Protein AF-A0ABD2Q1R7-F1 (afdb_monomer)

Organism: NCBI:txid1844966

Secondary structure (DSSP, 8-state):
-EESSSEEEEEETTEEEEEEEPP-SS-TT--S---PPPTT-S--HHHHHHH----TT-EEE--TT--TTSSEEE--TT-EEE--EEEEEEPTT-TT-EEEEEEE--TT--EE--SS---HHHHHHHHHH-GGGGGGGGGHHHHHHHHHHHHHHHHHTTSS-----------------------------S-----TTGGGSPPP--------

pLDDT: mean 70.78, std 27.01, range [22.95, 97.62]

Mean predicted aligned error: 15.77 Å

Structure (mmCIF, N/CA/C/O backbone):
data_AF-A0ABD2Q1R7-F1
#
_entry.id   AF-A0ABD2Q1R7-F1
#
loop_
_atom_site.group_PDB
_atom_site.id
_atom_site.type_symbol
_atom_site.label_atom_id
_atom_site.label_alt_id
_atom_site.label_comp_id
_atom_site.label_asym_id
_atom_site.label_entity_id
_atom_site.label_seq_id
_atom_site.pdbx_PDB_ins_code
_atom_site.Cartn_x
_atom_site.Cartn_y
_atom_site.Cartn_z
_atom_site.occupancy
_atom_site.B_iso_or_equiv
_atom_site.auth_seq_id
_atom_site.auth_comp_id
_atom_site.auth_asym_id
_atom_site.auth_atom_id
_atom_site.pdbx_PDB_model_num
ATOM 1 N N . MET A 1 1 ? -3.705 2.409 -6.672 1.00 90.81 1 MET A N 1
ATOM 2 C CA . MET A 1 1 ? -4.715 1.687 -5.857 1.00 90.81 1 MET A CA 1
ATOM 3 C C . MET A 1 1 ? -6.038 1.704 -6.608 1.00 90.81 1 MET A C 1
ATOM 5 O O . MET A 1 1 ? -6.295 2.694 -7.278 1.00 90.81 1 MET A O 1
ATOM 9 N N . VAL A 1 2 ? -6.848 0.645 -6.541 1.00 90.69 2 VAL A N 1
ATOM 10 C CA . VAL A 1 2 ? -8.154 0.572 -7.227 1.00 90.69 2 VAL A CA 1
ATOM 11 C C . VAL A 1 2 ? -9.270 0.607 -6.188 1.00 90.69 2 VAL A C 1
ATOM 13 O O . VAL A 1 2 ? -9.191 -0.129 -5.207 1.00 90.69 2 VAL A O 1
ATOM 16 N N . ILE A 1 3 ? -10.283 1.457 -6.371 1.00 90.69 3 ILE A N 1
ATOM 17 C CA . ILE A 1 3 ? -11.480 1.429 -5.521 1.00 90.69 3 ILE A CA 1
ATOM 18 C C . ILE A 1 3 ? -12.315 0.208 -5.888 1.00 90.69 3 ILE A C 1
ATOM 20 O O . ILE A 1 3 ? -12.601 -0.027 -7.057 1.00 90.69 3 ILE A O 1
ATOM 24 N N . MET A 1 4 ? -12.708 -0.559 -4.876 1.00 91.00 4 MET A N 1
ATOM 25 C CA . MET A 1 4 ? -13.483 -1.786 -5.061 1.00 91.00 4 MET A CA 1
ATOM 26 C C . MET A 1 4 ? -14.988 -1.532 -5.158 1.00 91.00 4 MET A C 1
ATOM 28 O O . MET A 1 4 ? -15.692 -2.318 -5.784 1.00 91.00 4 MET A O 1
ATOM 32 N N . ARG A 1 5 ? -15.497 -0.477 -4.506 1.00 89.19 5 ARG A N 1
ATOM 33 C CA . ARG A 1 5 ? -16.919 -0.098 -4.523 1.00 89.19 5 ARG A CA 1
ATOM 34 C C . ARG A 1 5 ? -17.084 1.422 -4.457 1.00 89.19 5 ARG A C 1
ATOM 36 O O . ARG A 1 5 ? -16.338 2.052 -3.706 1.00 89.19 5 ARG A O 1
ATOM 43 N N . PRO A 1 6 ? -18.072 2.007 -5.156 1.00 89.25 6 PRO A N 1
ATOM 44 C CA . PRO A 1 6 ? -18.316 3.450 -5.180 1.00 89.25 6 PRO A CA 1
ATOM 45 C C . PRO A 1 6 ? -19.071 3.922 -3.922 1.00 89.25 6 PRO A C 1
ATOM 47 O O . PRO A 1 6 ? -20.123 4.559 -3.996 1.00 89.25 6 PRO A O 1
ATOM 50 N N . HIS A 1 7 ? -18.561 3.577 -2.740 1.00 92.62 7 HIS A N 1
ATOM 51 C CA . HIS A 1 7 ? -19.190 3.889 -1.460 1.00 92.62 7 HIS A CA 1
ATOM 52 C C . HIS A 1 7 ? -18.217 4.577 -0.510 1.00 92.62 7 HIS A C 1
ATOM 54 O O . HIS A 1 7 ? -17.040 4.214 -0.425 1.00 92.62 7 HIS A O 1
ATOM 60 N N . LEU A 1 8 ? -18.761 5.517 0.257 1.00 93.44 8 LEU A N 1
ATOM 61 C CA . LEU A 1 8 ? -18.140 6.047 1.456 1.00 93.44 8 LEU A CA 1
ATOM 62 C C . LEU A 1 8 ? -18.476 5.119 2.622 1.00 93.44 8 LEU A C 1
ATOM 64 O O . LEU A 1 8 ? -19.631 4.728 2.799 1.00 93.44 8 LEU A O 1
ATOM 68 N N . TYR A 1 9 ? -17.482 4.786 3.436 1.00 95.44 9 TYR A N 1
ATOM 69 C CA . TYR A 1 9 ? -17.653 3.894 4.576 1.00 95.44 9 TYR A CA 1
ATOM 70 C C . TYR A 1 9 ? -17.511 4.632 5.905 1.00 95.44 9 TYR A C 1
ATOM 72 O O . TYR A 1 9 ? -16.838 5.652 6.008 1.00 95.44 9 TYR A O 1
ATOM 80 N N . LYS A 1 10 ? -18.103 4.078 6.959 1.00 95.56 10 LYS A N 1
ATOM 81 C CA . LYS A 1 10 ? -17.798 4.431 8.350 1.00 95.56 10 LYS A CA 1
ATOM 82 C C . LYS A 1 10 ? -17.662 3.164 9.179 1.00 95.56 10 LYS A C 1
ATOM 84 O O . LYS A 1 10 ? -18.272 2.146 8.850 1.00 95.56 10 LYS A O 1
ATOM 89 N N . ASN A 1 11 ? -16.862 3.218 10.239 1.00 94.81 11 ASN A N 1
ATOM 90 C CA . ASN A 1 11 ? -16.825 2.131 11.206 1.00 94.81 11 ASN A CA 1
ATOM 91 C C . ASN A 1 11 ? -17.848 2.405 12.312 1.00 94.81 11 ASN A C 1
ATOM 93 O O . ASN A 1 11 ? -17.898 3.506 12.854 1.00 94.81 11 ASN A O 1
ATOM 97 N N . HIS A 1 12 ? -18.668 1.413 12.627 1.00 92.56 12 HIS A N 1
ATOM 98 C CA . HIS A 1 12 ? -19.627 1.452 13.717 1.00 92.56 12 HIS A CA 1
ATOM 99 C C . HIS A 1 12 ? -19.497 0.158 14.519 1.00 92.56 12 HIS A C 1
ATOM 101 O O . HIS A 1 12 ? -19.812 -0.921 14.014 1.00 92.56 12 HIS A O 1
ATOM 107 N N . LEU A 1 13 ? -19.023 0.270 15.765 1.00 87.62 13 LEU A N 1
ATOM 108 C CA . LEU A 1 13 ? -18.832 -0.861 16.683 1.00 87.62 13 LEU A CA 1
ATOM 109 C C . LEU A 1 13 ? -18.032 -2.016 16.048 1.00 87.62 13 LEU A C 1
ATOM 111 O O . LEU A 1 13 ? -18.449 -3.169 16.071 1.00 87.62 13 LEU A O 1
ATOM 115 N N . GLY A 1 14 ? -16.906 -1.694 15.404 1.00 86.25 14 GLY A N 1
ATOM 116 C CA . GLY A 1 14 ? -16.028 -2.679 14.766 1.00 86.25 14 GLY A CA 1
ATOM 117 C C . GLY A 1 14 ? -16.431 -3.069 13.342 1.00 86.25 14 GLY A C 1
ATOM 118 O O . GLY A 1 14 ? -15.581 -3.557 12.597 1.00 86.25 14 GLY A O 1
ATOM 119 N N . ASN A 1 15 ? -17.656 -2.756 12.910 1.00 92.00 15 ASN A N 1
ATOM 120 C CA . ASN A 1 15 ? -18.171 -3.104 11.587 1.00 92.00 15 ASN A CA 1
ATOM 121 C C . ASN A 1 15 ? -18.051 -1.947 10.593 1.00 92.00 15 ASN A C 1
ATOM 123 O O . ASN A 1 15 ? -18.332 -0.797 10.919 1.00 92.00 15 ASN A O 1
ATOM 127 N N . TRP A 1 16 ? -17.665 -2.254 9.356 1.00 94.69 16 TRP A N 1
ATOM 128 C CA . TRP A 1 16 ? -17.662 -1.288 8.258 1.00 94.69 16 TRP A CA 1
ATOM 129 C C . TRP A 1 16 ? -19.031 -1.253 7.585 1.00 94.69 16 TRP A C 1
ATOM 131 O O . TRP A 1 16 ? -19.480 -2.262 7.049 1.00 94.69 16 TRP A O 1
ATOM 141 N N . VAL A 1 17 ? -19.679 -0.090 7.595 1.00 95.88 17 VAL A N 1
ATOM 142 C CA . VAL A 1 17 ? -20.997 0.123 6.983 1.00 95.88 17 VAL A CA 1
A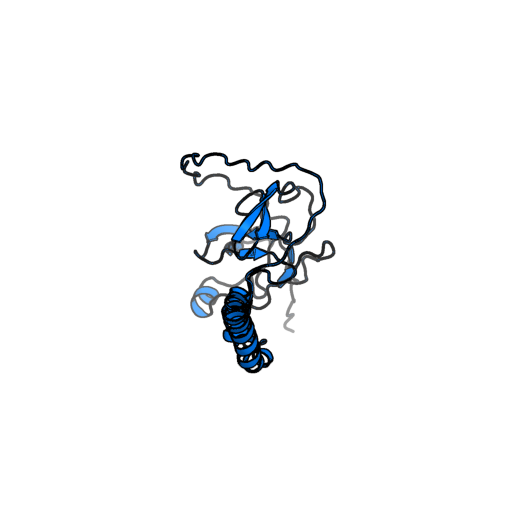TOM 143 C C . VAL A 1 17 ? -20.933 1.232 5.942 1.00 95.88 17 VAL A C 1
ATOM 145 O O . VAL A 1 17 ? -20.111 2.147 6.045 1.00 95.88 17 VAL A O 1
ATOM 148 N N . VAL A 1 18 ? -21.802 1.150 4.935 1.00 96.31 18 VAL A N 1
ATOM 149 C CA . VAL A 1 18 ? -21.950 2.205 3.927 1.00 96.31 18 VAL A CA 1
ATOM 150 C C . VAL A 1 18 ? -22.545 3.445 4.597 1.00 96.31 18 VAL A C 1
ATOM 152 O O . VAL A 1 18 ? -23.562 3.370 5.283 1.00 96.31 18 VAL A O 1
ATOM 155 N N . ALA A 1 19 ? -21.878 4.581 4.426 1.00 94.00 19 ALA A N 1
ATOM 156 C CA . ALA A 1 19 ? -22.294 5.890 4.921 1.00 94.00 19 ALA A CA 1
ATOM 157 C C . ALA A 1 19 ? -22.870 6.781 3.809 1.00 94.00 19 ALA A C 1
ATOM 159 O O . ALA A 1 19 ? -23.575 7.738 4.108 1.00 94.00 19 ALA A O 1
ATOM 160 N N . GLY A 1 20 ? -22.570 6.470 2.546 1.00 91.69 20 GLY A N 1
ATOM 161 C CA . GLY A 1 20 ? -23.044 7.205 1.379 1.00 91.69 20 GLY A CA 1
ATOM 162 C C . GLY A 1 20 ? -22.408 6.697 0.088 1.00 91.69 20 GLY A C 1
ATOM 163 O O . GLY A 1 20 ? -21.643 5.727 0.088 1.00 91.69 20 GLY A O 1
ATOM 164 N N . THR A 1 21 ? -22.712 7.361 -1.019 1.00 85.31 21 THR A N 1
ATOM 165 C CA . THR A 1 21 ? -22.027 7.160 -2.300 1.00 85.31 21 THR A CA 1
ATOM 166 C C . THR A 1 21 ? -20.681 7.874 -2.288 1.00 85.31 21 THR A C 1
ATOM 168 O O . THR A 1 21 ? -20.559 8.960 -1.725 1.00 85.31 21 THR A O 1
ATOM 171 N N . ALA A 1 22 ? -19.663 7.253 -2.877 1.00 78.12 22 ALA A N 1
ATOM 172 C CA . ALA A 1 22 ? -18.408 7.944 -3.142 1.00 78.12 22 ALA A CA 1
ATOM 173 C C . ALA A 1 22 ? -18.626 8.994 -4.241 1.00 78.12 22 ALA A C 1
ATOM 175 O O . ALA A 1 22 ? -19.409 8.756 -5.164 1.00 78.12 22 ALA A O 1
ATOM 176 N N . ASP A 1 23 ? -17.909 10.115 -4.163 1.00 71.25 23 ASP A N 1
ATOM 177 C CA . ASP A 1 23 ? -17.762 11.014 -5.309 1.00 71.25 23 ASP A CA 1
ATOM 178 C C . ASP A 1 23 ? -17.130 10.255 -6.492 1.00 71.25 23 ASP A C 1
ATOM 180 O O . ASP A 1 23 ? -16.488 9.214 -6.307 1.00 71.25 23 ASP A O 1
ATOM 184 N N . GLU A 1 24 ? -17.294 10.773 -7.712 1.00 68.81 24 GLU A N 1
ATOM 185 C CA . GLU A 1 24 ? -16.737 10.162 -8.922 1.00 68.81 24 GLU A CA 1
ATOM 186 C C . GLU A 1 24 ? -15.233 9.883 -8.753 1.00 68.81 24 GLU A C 1
ATOM 188 O O . GL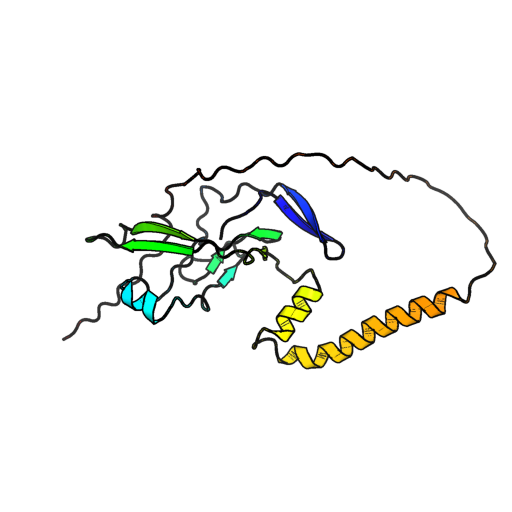U A 1 24 ? -14.412 10.794 -8.602 1.00 68.81 24 GLU A O 1
ATOM 193 N N . TYR A 1 25 ? -14.875 8.595 -8.756 1.00 64.44 25 TYR A N 1
ATOM 194 C CA . TYR A 1 25 ? -13.499 8.144 -8.621 1.00 64.44 25 TYR A CA 1
ATOM 195 C C . TYR A 1 25 ? -13.059 7.344 -9.843 1.00 64.44 25 TYR A C 1
ATOM 197 O O . TYR A 1 25 ? -13.706 6.357 -10.194 1.00 64.44 25 TYR A O 1
ATOM 205 N N . PRO A 1 26 ? -11.883 7.647 -10.401 1.00 60.56 26 PRO A N 1
ATOM 206 C CA . PRO A 1 26 ? -11.043 8.802 -10.099 1.00 60.56 26 PRO A CA 1
ATOM 207 C C . PRO A 1 26 ? -11.580 10.063 -10.821 1.00 60.56 26 PRO A C 1
ATOM 209 O O . PRO A 1 26 ? -11.994 9.906 -11.966 1.00 60.56 26 PRO A O 1
ATOM 212 N N . PRO A 1 27 ? -11.486 11.306 -10.287 1.00 59.94 27 PRO A N 1
ATOM 213 C CA . PRO A 1 27 ? -11.823 12.483 -11.091 1.00 59.94 27 PRO A CA 1
ATOM 214 C C . PRO A 1 27 ? -11.008 12.467 -12.387 1.00 59.94 27 PRO A C 1
ATOM 216 O O . PRO A 1 27 ? -9.780 12.275 -12.335 1.00 59.94 27 PRO A O 1
ATOM 219 N N . SER A 1 28 ? -11.684 12.618 -13.527 1.00 59.03 28 SER A N 1
ATOM 220 C CA . SER A 1 28 ? -11.107 12.520 -14.877 1.00 59.03 28 SER A CA 1
ATOM 221 C C . SER A 1 28 ? -9.996 13.548 -15.135 1.00 59.03 28 SER A C 1
ATOM 223 O O . SER A 1 28 ? -9.119 13.321 -15.963 1.00 59.03 28 SER A O 1
ATOM 225 N N . ASN A 1 29 ? -9.973 14.635 -14.358 1.00 62.09 29 ASN A N 1
ATOM 226 C CA . ASN A 1 29 ? -9.031 15.756 -14.426 1.00 62.09 29 ASN A CA 1
ATOM 227 C C . ASN A 1 29 ? -8.004 15.809 -13.273 1.00 62.09 29 ASN A C 1
ATOM 229 O O . ASN A 1 29 ? -7.302 16.804 -13.102 1.00 62.09 29 ASN A O 1
ATOM 233 N N . SER A 1 30 ? -7.926 14.779 -12.434 1.00 65.94 30 SER A N 1
ATOM 234 C CA . SER A 1 30 ? -7.075 14.806 -11.240 1.00 65.94 30 SER A CA 1
ATOM 235 C C . SER A 1 30 ? -5.589 14.687 -11.574 1.00 65.94 30 SER A C 1
ATOM 237 O O . SER A 1 30 ? -5.137 13.671 -12.103 1.00 65.94 30 SER A O 1
ATOM 239 N N . ILE A 1 31 ? -4.829 15.675 -11.109 1.00 70.88 31 ILE A N 1
ATOM 240 C CA . ILE A 1 31 ? -3.367 15.787 -11.234 1.00 70.88 31 ILE A CA 1
ATOM 241 C C . ILE A 1 31 ? -2.630 14.938 -10.168 1.00 70.88 31 ILE A C 1
ATOM 243 O O . ILE A 1 31 ? -1.419 14.743 -10.242 1.00 70.88 31 ILE A O 1
ATOM 247 N N . HIS A 1 32 ? -3.346 14.403 -9.171 1.00 77.94 32 HIS A N 1
ATOM 248 C CA . HIS A 1 32 ? -2.741 13.665 -8.058 1.00 77.94 32 HIS A CA 1
ATOM 249 C C . HIS A 1 32 ? -2.085 12.342 -8.492 1.00 77.94 32 HIS A C 1
ATOM 251 O O . HIS A 1 32 ? -2.640 11.630 -9.336 1.00 77.94 32 HIS A O 1
ATOM 257 N N . PRO A 1 33 ? -0.962 11.946 -7.865 1.00 77.81 33 PRO A N 1
A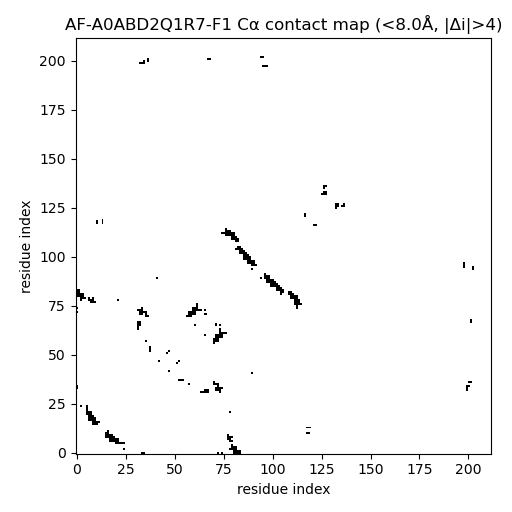TOM 258 C CA . PRO A 1 33 ? -0.285 10.705 -8.208 1.00 77.81 33 PRO A CA 1
ATOM 259 C C . PRO A 1 33 ? -1.068 9.476 -7.762 1.00 77.81 33 PRO A C 1
ATOM 261 O O . PRO A 1 33 ? -1.377 9.301 -6.587 1.00 77.81 33 PRO A O 1
ATOM 264 N N . ARG A 1 34 ? -1.387 8.596 -8.711 1.00 85.81 34 ARG A N 1
ATOM 265 C CA . ARG A 1 34 ? -2.206 7.386 -8.478 1.00 85.81 34 ARG A CA 1
ATOM 266 C C . ARG A 1 34 ? -1.431 6.085 -8.621 1.00 85.81 34 ARG A C 1
ATOM 268 O O . ARG A 1 34 ? -1.927 5.012 -8.253 1.00 85.81 34 ARG A O 1
ATOM 275 N N . VAL A 1 35 ? -0.217 6.193 -9.144 1.00 89.00 35 VAL A N 1
ATOM 276 C CA . VAL A 1 35 ? 0.692 5.089 -9.405 1.00 89.00 35 VAL A CA 1
ATOM 277 C C . VAL A 1 35 ? 2.017 5.416 -8.737 1.00 89.00 35 VAL A C 1
ATOM 279 O O . VAL A 1 35 ? 2.557 6.503 -8.906 1.00 89.00 35 VAL A O 1
ATOM 282 N N . TYR A 1 36 ? 2.525 4.459 -7.972 1.00 92.38 36 TYR A N 1
ATOM 283 C CA . TYR A 1 36 ? 3.911 4.453 -7.539 1.00 92.38 36 TYR A CA 1
ATOM 284 C C . TYR A 1 36 ? 4.707 3.644 -8.561 1.00 92.38 36 TYR A C 1
ATOM 286 O O . TYR A 1 36 ? 4.374 2.482 -8.807 1.00 92.38 36 TYR A O 1
ATOM 294 N N . CYS A 1 37 ? 5.724 4.260 -9.157 1.00 91.19 37 CYS A N 1
ATOM 295 C CA . CYS A 1 37 ? 6.719 3.545 -9.944 1.00 91.19 37 CYS A CA 1
ATOM 296 C C . CYS A 1 37 ? 7.851 3.118 -9.009 1.00 91.19 37 CYS A C 1
ATOM 298 O O . CYS A 1 37 ? 8.317 3.919 -8.198 1.00 91.19 37 CYS A O 1
ATOM 300 N N . GLN A 1 38 ? 8.273 1.860 -9.100 1.00 92.38 38 GLN A N 1
ATOM 301 C CA . GLN A 1 38 ? 9.385 1.382 -8.293 1.00 92.38 38 GLN A CA 1
ATOM 302 C C . GLN A 1 38 ? 10.685 2.071 -8.756 1.00 92.38 38 GLN A C 1
ATOM 304 O O . GLN A 1 38 ? 10.933 2.210 -9.949 1.00 92.38 38 GLN A O 1
ATOM 309 N N . GLU A 1 39 ? 11.509 2.505 -7.802 1.00 91.88 39 GLU A N 1
ATOM 310 C CA . GLU A 1 39 ? 12.644 3.421 -8.024 1.00 91.88 39 GLU A CA 1
ATOM 311 C C . GLU A 1 39 ? 13.803 2.879 -8.866 1.00 91.88 39 GLU A C 1
ATOM 313 O O . GLU A 1 39 ? 14.515 3.647 -9.504 1.00 91.88 39 GLU A O 1
ATOM 318 N N . GLU A 1 40 ? 14.026 1.572 -8.845 1.00 91.19 40 GLU A N 1
ATOM 319 C CA . GLU A 1 40 ? 15.051 0.901 -9.641 1.00 91.19 40 GLU A CA 1
ATOM 320 C C . GLU A 1 40 ? 14.578 0.628 -11.070 1.00 91.19 40 GLU A C 1
ATOM 322 O O . GLU A 1 40 ? 15.402 0.274 -11.909 1.00 91.19 40 GLU A O 1
ATOM 327 N N . SER A 1 41 ? 13.287 0.807 -11.370 1.00 90.75 41 SER A N 1
ATOM 328 C CA . SER A 1 41 ? 12.759 0.653 -12.723 1.00 90.75 41 SER A CA 1
ATOM 329 C C . SER A 1 41 ? 13.334 1.714 -13.678 1.00 90.75 41 SER A C 1
ATOM 331 O O . SER A 1 41 ? 13.461 2.879 -13.300 1.00 90.75 41 SER A O 1
ATOM 333 N N . PRO A 1 42 ? 13.616 1.357 -14.945 1.00 92.12 42 PRO A N 1
ATOM 334 C CA . PRO A 1 42 ? 13.459 0.027 -15.536 1.00 92.12 42 PRO A CA 1
ATOM 335 C C . PRO A 1 42 ? 14.626 -0.924 -15.203 1.00 92.12 42 PRO A C 1
ATOM 337 O O . PRO A 1 42 ? 15.787 -0.523 -15.142 1.00 92.12 42 PRO A O 1
ATOM 340 N N . LYS A 1 43 ? 14.319 -2.221 -15.071 1.00 93.19 43 LYS A N 1
ATOM 341 C CA . LYS A 1 43 ? 15.303 -3.317 -14.990 1.00 93.19 43 LYS A CA 1
ATOM 342 C C . LYS A 1 43 ? 14.892 -4.480 -15.879 1.00 93.19 43 LYS A C 1
ATOM 344 O O . LYS A 1 43 ? 13.718 -4.626 -16.218 1.00 93.19 43 LYS A O 1
ATOM 349 N N . LEU A 1 44 ? 15.872 -5.319 -16.213 1.00 94.44 44 LEU A N 1
ATOM 350 C CA . LEU A 1 44 ? 15.643 -6.593 -16.889 1.00 94.44 44 LEU A CA 1
ATOM 351 C C . LEU A 1 44 ? 14.737 -7.500 -16.050 1.00 94.44 44 LEU A C 1
ATOM 353 O O . LEU A 1 44 ? 14.780 -7.478 -14.821 1.00 94.44 44 LEU A O 1
ATOM 357 N N . GLY A 1 45 ? 13.965 -8.356 -16.722 1.00 94.44 45 GLY A N 1
ATOM 358 C CA . GLY A 1 45 ? 13.122 -9.343 -16.045 1.00 94.44 45 GLY A CA 1
ATOM 359 C C . GLY A 1 45 ? 13.914 -10.285 -15.131 1.00 94.44 45 GLY A C 1
ATOM 360 O O . GLY A 1 45 ? 13.440 -10.615 -14.049 1.00 94.44 45 GLY A O 1
ATOM 361 N N . SER A 1 46 ? 15.141 -10.657 -15.518 1.00 97.06 46 SE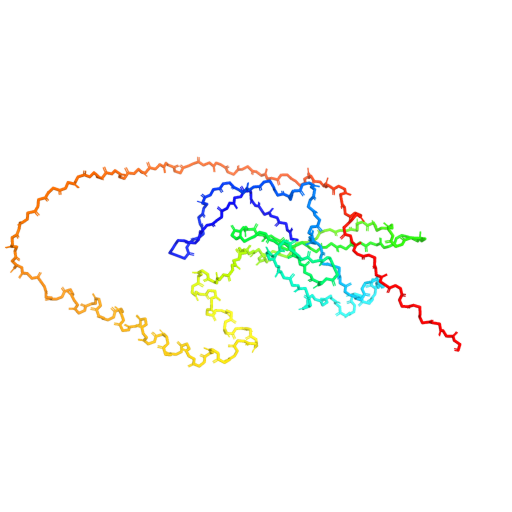R A N 1
ATOM 362 C CA . SER A 1 46 ? 16.034 -11.502 -14.709 1.00 97.06 46 SER A CA 1
ATOM 363 C C . SER A 1 46 ? 16.330 -10.904 -13.336 1.00 97.06 46 SER A C 1
ATOM 365 O O . SER A 1 46 ? 16.226 -11.604 -12.335 1.00 97.06 46 SER A O 1
ATOM 367 N N . TYR A 1 47 ? 16.603 -9.599 -13.279 1.00 97.06 47 TYR A N 1
ATOM 368 C CA . TYR A 1 47 ? 16.834 -8.887 -12.025 1.00 97.06 47 TYR A CA 1
ATOM 369 C C . TYR A 1 47 ? 15.624 -8.997 -11.083 1.00 97.06 47 TYR A C 1
ATOM 371 O O . TYR A 1 47 ? 15.782 -9.322 -9.907 1.00 97.06 47 TYR A O 1
ATOM 379 N N . TRP A 1 48 ? 14.407 -8.791 -11.602 1.00 96.44 48 TRP A N 1
ATOM 380 C CA . TRP A 1 48 ? 13.182 -8.890 -10.800 1.00 96.44 48 TRP A CA 1
ATOM 381 C C . TRP A 1 48 ? 12.893 -10.308 -10.313 1.00 96.44 48 TRP A C 1
ATOM 383 O O . TRP A 1 48 ? 12.410 -10.475 -9.195 1.00 96.44 48 TRP A O 1
ATOM 393 N N . MET A 1 49 ? 13.177 -11.322 -11.135 1.00 96.81 49 MET A N 1
ATOM 394 C CA . MET A 1 49 ? 12.994 -12.727 -10.754 1.00 96.81 49 MET A CA 1
ATOM 395 C C . MET A 1 4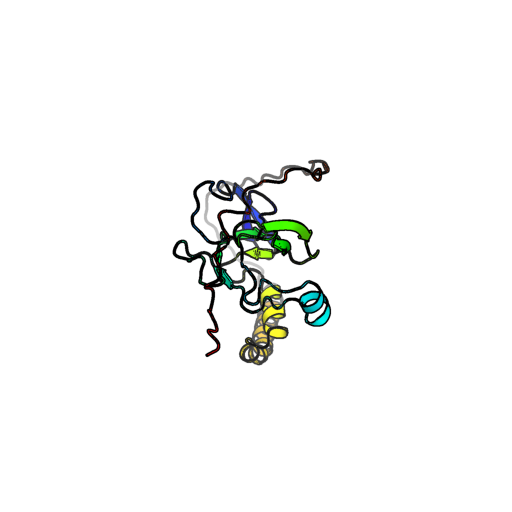9 ? 13.982 -13.171 -9.670 1.00 96.81 49 MET A C 1
ATOM 397 O O . MET A 1 49 ? 13.638 -14.027 -8.862 1.00 96.81 49 MET A O 1
ATOM 401 N N . GLU A 1 50 ? 15.181 -12.588 -9.638 1.00 97.62 50 GLU A N 1
ATOM 402 C CA . GLU A 1 50 ? 16.210 -12.898 -8.643 1.00 97.62 50 GLU A CA 1
ATOM 403 C C . GLU A 1 50 ? 16.012 -12.122 -7.332 1.00 97.62 50 GLU A C 1
ATOM 405 O O . GLU A 1 50 ? 16.014 -12.707 -6.252 1.00 97.62 50 GLU A O 1
ATOM 410 N N . SER A 1 51 ? 15.828 -10.802 -7.416 1.00 95.69 51 SER A N 1
ATOM 411 C CA . SER A 1 51 ? 15.828 -9.911 -6.244 1.00 95.69 51 SER A CA 1
ATOM 412 C C . SER A 1 51 ? 14.433 -9.652 -5.663 1.00 95.69 51 SER A C 1
ATOM 414 O O . SER A 1 51 ? 14.305 -9.177 -4.532 1.00 95.69 51 SER A O 1
ATOM 416 N N . GLY A 1 52 ? 13.374 -9.943 -6.422 1.00 95.19 52 GLY A N 1
ATOM 417 C CA . GLY A 1 52 ? 12.013 -9.531 -6.088 1.00 95.19 52 GLY A CA 1
ATOM 418 C C . GLY A 1 52 ? 11.802 -8.016 -6.203 1.00 95.19 52 GLY A C 1
ATOM 419 O O . GLY A 1 52 ? 12.663 -7.270 -6.663 1.00 95.19 52 GLY A O 1
ATOM 420 N N . VAL A 1 53 ? 10.620 -7.544 -5.792 1.00 94.81 53 VAL A N 1
ATOM 421 C CA . VAL A 1 53 ? 10.233 -6.124 -5.869 1.00 94.81 53 VAL A CA 1
ATOM 422 C C . VAL A 1 53 ? 10.093 -5.540 -4.466 1.00 94.81 53 VAL A C 1
ATOM 424 O O . VAL A 1 53 ? 9.275 -6.003 -3.669 1.00 94.81 53 VAL A O 1
ATOM 427 N N . ASN A 1 54 ? 10.843 -4.476 -4.169 1.00 94.19 54 ASN A N 1
ATOM 428 C CA . ASN A 1 54 ? 10.746 -3.759 -2.899 1.00 94.19 54 ASN A CA 1
ATOM 429 C C . ASN A 1 54 ? 9.801 -2.548 -3.008 1.00 94.19 54 ASN A C 1
ATOM 431 O O . ASN A 1 54 ? 10.081 -1.589 -3.724 1.00 94.19 54 ASN A O 1
ATOM 435 N N . LEU A 1 55 ? 8.699 -2.579 -2.250 1.00 93.75 55 LEU A N 1
ATOM 436 C CA . LEU A 1 55 ? 7.690 -1.510 -2.197 1.00 93.75 55 LEU A CA 1
ATOM 437 C C . LEU A 1 55 ? 7.689 -0.733 -0.868 1.00 93.75 55 LEU A C 1
ATOM 439 O O . LEU A 1 55 ? 6.769 0.037 -0.606 1.00 93.75 55 LEU A O 1
ATOM 443 N N . THR A 1 56 ? 8.704 -0.902 -0.013 1.00 93.62 56 THR A N 1
ATOM 444 C CA . THR A 1 56 ? 8.758 -0.275 1.328 1.00 93.62 56 THR A CA 1
ATOM 445 C C . THR A 1 56 ? 8.786 1.254 1.298 1.00 93.62 56 THR A C 1
ATOM 447 O O . THR A 1 56 ? 8.407 1.894 2.277 1.00 93.62 56 THR A O 1
ATOM 450 N N . ARG A 1 57 ? 9.208 1.849 0.176 1.00 92.88 57 ARG A N 1
ATOM 451 C CA . ARG A 1 57 ? 9.252 3.304 -0.021 1.00 92.88 57 ARG A CA 1
ATOM 452 C C . ARG A 1 57 ? 7.943 3.898 -0.540 1.00 92.88 57 ARG A C 1
ATOM 454 O O . ARG A 1 57 ? 7.806 5.122 -0.516 1.00 92.88 57 ARG A O 1
ATOM 461 N N . ALA A 1 58 ? 6.992 3.067 -0.972 1.00 93.81 58 ALA A N 1
ATOM 462 C CA . ALA A 1 58 ? 5.673 3.524 -1.383 1.00 93.81 58 ALA A CA 1
ATOM 463 C C . ALA A 1 58 ? 4.906 4.079 -0.176 1.00 93.81 58 ALA A C 1
ATOM 465 O O . ALA A 1 58 ? 4.830 3.454 0.884 1.00 93.81 58 ALA A O 1
ATOM 466 N N . LYS A 1 59 ? 4.310 5.258 -0.340 1.00 93.75 59 LYS A N 1
ATOM 467 C CA . LYS A 1 59 ? 3.514 5.932 0.688 1.00 93.75 59 LYS A CA 1
ATOM 468 C C . LYS A 1 59 ? 2.091 6.134 0.200 1.00 93.75 59 LYS A C 1
ATOM 470 O O . LYS A 1 59 ? 1.840 6.250 -0.993 1.00 93.75 59 LYS A O 1
ATOM 475 N N . ILE A 1 60 ? 1.158 6.202 1.137 1.00 94.44 60 ILE A N 1
ATOM 476 C CA . ILE A 1 60 ? -0.242 6.531 0.871 1.00 94.44 60 ILE A CA 1
ATOM 477 C C . ILE A 1 60 ? -0.518 7.898 1.491 1.00 94.44 60 ILE A C 1
ATOM 479 O O . ILE A 1 60 ? -0.070 8.165 2.605 1.00 94.44 60 ILE A O 1
ATOM 483 N N . THR A 1 61 ? -1.238 8.759 0.778 1.00 93.06 61 THR A N 1
ATOM 484 C CA . THR A 1 61 ? -1.580 10.110 1.239 1.00 93.06 61 THR A CA 1
ATOM 485 C C . THR A 1 61 ? -3.010 10.470 0.865 1.00 93.06 61 THR A C 1
ATOM 487 O O . THR A 1 61 ? -3.539 9.978 -0.127 1.00 93.06 61 THR A O 1
ATOM 490 N N . ASN A 1 62 ? -3.627 11.346 1.649 1.00 91.69 62 ASN A N 1
ATOM 491 C CA . ASN A 1 62 ? -4.908 11.978 1.343 1.00 91.69 62 ASN A CA 1
ATOM 492 C C . ASN A 1 62 ? -4.768 13.491 1.076 1.00 91.69 62 ASN A C 1
ATOM 494 O O . ASN A 1 62 ? -5.774 14.173 0.882 1.00 91.69 62 ASN A O 1
ATOM 498 N N . SER A 1 63 ? -3.539 14.017 1.071 1.00 89.06 63 SER A N 1
ATOM 499 C CA . SER A 1 63 ? -3.251 15.419 0.759 1.00 89.06 63 SER A CA 1
ATOM 500 C C . SER A 1 63 ? -3.395 15.663 -0.740 1.00 89.06 63 SER A C 1
ATOM 502 O O . SER A 1 63 ? -2.819 14.945 -1.559 1.00 89.06 63 SER A O 1
ATOM 504 N N . LYS A 1 64 ? -4.165 16.694 -1.099 1.00 83.75 64 LYS A N 1
ATOM 505 C CA . LYS A 1 64 ? -4.361 17.113 -2.496 1.00 83.75 64 LYS A CA 1
ATOM 506 C C . LYS A 1 64 ? -3.100 17.771 -3.069 1.00 83.75 64 LYS A C 1
ATOM 508 O O . LYS A 1 64 ? -2.931 17.847 -4.280 1.00 83.75 64 LYS A O 1
ATOM 513 N N . GLU A 1 65 ? -2.192 18.192 -2.201 1.00 83.81 65 GLU A N 1
ATOM 514 C CA . GLU A 1 65 ? -0.913 18.819 -2.524 1.00 83.81 65 GLU A CA 1
ATOM 515 C C . GLU A 1 65 ? 0.177 17.786 -2.860 1.00 83.81 65 GLU A C 1
ATOM 517 O O . GLU A 1 65 ? 1.291 18.165 -3.228 1.00 83.81 65 GLU A O 1
ATOM 522 N N . ALA A 1 66 ? -0.129 16.488 -2.737 1.00 83.19 66 ALA A N 1
ATOM 523 C CA . ALA A 1 66 ? 0.792 15.405 -3.045 1.00 83.19 66 ALA A CA 1
ATOM 524 C C . ALA A 1 66 ? 1.285 15.482 -4.493 1.00 83.19 66 ALA A C 1
ATOM 526 O O . ALA A 1 66 ? 0.491 15.530 -5.439 1.00 83.19 66 ALA A O 1
ATOM 527 N N . ARG A 1 67 ? 2.609 15.450 -4.658 1.00 80.94 67 ARG A N 1
ATOM 528 C CA . ARG A 1 67 ? 3.261 15.553 -5.965 1.00 80.94 67 ARG A CA 1
ATOM 529 C C . ARG A 1 67 ? 3.712 14.183 -6.485 1.00 80.94 67 ARG A C 1
ATOM 531 O O . ARG A 1 67 ? 4.062 13.317 -5.676 1.00 80.94 67 ARG A O 1
ATOM 538 N N . PRO A 1 68 ? 3.735 13.965 -7.815 1.00 73.69 68 PRO A N 1
ATOM 539 C CA . PRO A 1 68 ? 4.105 12.669 -8.390 1.00 73.69 68 PRO A CA 1
ATOM 540 C C . PRO A 1 68 ? 5.513 12.153 -8.101 1.00 73.69 68 PRO A C 1
ATOM 542 O O . PRO A 1 68 ? 5.739 10.949 -8.152 1.00 73.69 68 PRO A O 1
ATOM 545 N N . ASP A 1 69 ? 6.444 13.025 -7.743 1.00 72.50 69 ASP A N 1
ATOM 546 C CA . ASP A 1 69 ? 7.839 12.708 -7.436 1.00 72.50 69 ASP A CA 1
ATOM 547 C C . ASP A 1 69 ? 8.077 12.226 -5.989 1.00 72.50 69 ASP A C 1
ATOM 549 O O . ASP A 1 69 ? 9.194 11.863 -5.634 1.00 72.50 69 ASP A O 1
ATOM 553 N N . GLN A 1 70 ? 7.048 12.181 -5.133 1.00 80.00 70 GLN A N 1
ATOM 554 C CA . GLN A 1 70 ? 7.211 11.924 -3.692 1.00 80.00 70 GLN A CA 1
ATOM 555 C C . GLN A 1 70 ? 7.012 10.463 -3.252 1.00 80.00 70 GLN A C 1
ATOM 557 O O . GLN A 1 70 ? 6.877 10.196 -2.053 1.00 80.00 70 GLN A O 1
ATOM 562 N N . ASN A 1 71 ? 6.968 9.505 -4.183 1.00 89.38 71 ASN A N 1
ATOM 563 C CA . ASN A 1 71 ? 6.615 8.099 -3.918 1.00 89.38 71 ASN A CA 1
ATOM 564 C C . ASN A 1 71 ? 5.238 7.912 -3.254 1.00 89.38 71 ASN A C 1
ATOM 566 O O . ASN A 1 71 ? 4.991 6.911 -2.576 1.00 89.38 71 ASN A O 1
ATOM 570 N N . MET A 1 72 ? 4.350 8.895 -3.396 1.00 90.88 72 MET A N 1
ATOM 571 C CA . MET A 1 72 ? 3.042 8.897 -2.758 1.00 90.88 72 MET A CA 1
ATOM 572 C C . MET A 1 72 ? 1.963 8.453 -3.736 1.00 90.88 72 MET A C 1
ATOM 574 O O . MET A 1 72 ? 1.927 8.882 -4.883 1.00 90.88 72 MET A O 1
ATOM 578 N N . ILE A 1 73 ? 1.044 7.632 -3.246 1.00 92.81 73 ILE A N 1
ATOM 579 C CA . ILE A 1 73 ? -0.191 7.273 -3.923 1.00 92.81 73 ILE A CA 1
ATOM 580 C C . ILE A 1 73 ? -1.324 7.992 -3.202 1.00 92.81 73 ILE A C 1
ATOM 582 O O . ILE A 1 73 ? -1.599 7.724 -2.028 1.00 92.81 73 ILE A O 1
ATOM 586 N N . TYR A 1 74 ? -1.980 8.902 -3.907 1.00 92.19 74 TYR A N 1
ATOM 587 C CA . TYR A 1 74 ? -3.164 9.587 -3.426 1.00 92.19 74 TYR A CA 1
ATOM 588 C C . TYR A 1 74 ? -4.345 8.620 -3.326 1.00 92.19 74 TYR A C 1
ATOM 590 O O . TYR A 1 74 ? -4.674 7.899 -4.275 1.00 92.19 74 TYR A O 1
ATOM 598 N N . VAL A 1 75 ? -5.006 8.635 -2.174 1.00 92.44 75 VAL A N 1
ATOM 599 C CA . VAL A 1 75 ? -6.246 7.910 -1.911 1.00 92.44 75 VAL A CA 1
ATOM 600 C C . VAL A 1 75 ? -7.212 8.809 -1.151 1.00 92.44 75 VAL A C 1
ATOM 602 O O . VAL A 1 75 ? -6.818 9.614 -0.308 1.00 92.44 75 VAL A O 1
ATOM 605 N N . TYR A 1 76 ? -8.502 8.616 -1.392 1.00 91.62 76 TYR A N 1
ATOM 606 C CA . TYR A 1 76 ? -9.528 9.174 -0.517 1.00 91.62 76 TYR A CA 1
ATOM 607 C C . TYR A 1 76 ? -9.571 8.403 0.797 1.00 91.62 76 TYR A C 1
ATOM 609 O O . TYR A 1 76 ? -9.470 7.176 0.794 1.00 91.62 76 TYR A O 1
ATOM 617 N N . SER A 1 77 ? -9.744 9.104 1.915 1.00 94.00 77 SER A N 1
ATOM 618 C CA . SER A 1 77 ? -10.048 8.486 3.210 1.00 94.00 77 SER A CA 1
ATOM 619 C C . SER A 1 77 ? -11.415 7.800 3.176 1.00 94.00 77 SER A C 1
ATOM 621 O O . SER A 1 77 ? -12.286 8.204 2.415 1.00 94.00 77 SER A O 1
ATOM 623 N N . MET A 1 78 ? -11.632 6.815 4.045 1.00 94.94 78 MET A N 1
ATOM 624 C CA . MET A 1 78 ? -12.916 6.139 4.262 1.00 94.94 78 MET A CA 1
ATOM 625 C C . MET A 1 78 ? -13.452 5.365 3.046 1.00 94.94 78 MET A C 1
ATOM 627 O O . MET A 1 78 ? -14.659 5.201 2.887 1.00 94.94 78 MET A O 1
ATOM 631 N N . HIS A 1 79 ? -12.557 4.862 2.196 1.00 94.62 79 HIS A N 1
ATOM 632 C CA . HIS A 1 79 ? -12.896 4.080 1.004 1.00 94.62 79 HIS A CA 1
ATOM 633 C C . HIS A 1 79 ? -12.244 2.698 1.049 1.00 94.62 79 HIS A C 1
ATOM 635 O O . HIS A 1 79 ? -11.217 2.503 1.701 1.00 94.62 79 HIS A O 1
ATOM 641 N N . TYR A 1 80 ? -12.835 1.741 0.330 1.00 95.12 80 TYR A N 1
ATOM 642 C CA . TYR A 1 80 ? -12.339 0.370 0.236 1.00 95.12 80 TYR A CA 1
ATOM 643 C C . TYR A 1 80 ? -11.475 0.183 -1.016 1.00 95.12 80 TYR A C 1
ATOM 645 O O . TYR A 1 80 ? -11.971 0.251 -2.144 1.00 95.12 80 TYR A O 1
ATOM 653 N N . TYR A 1 81 ? -10.180 -0.056 -0.810 1.00 95.44 81 TYR A N 1
ATOM 654 C CA . TYR A 1 81 ? -9.185 -0.168 -1.871 1.00 95.44 81 TYR A CA 1
ATOM 655 C C . TYR A 1 81 ? -8.614 -1.574 -2.005 1.00 95.44 81 TYR A C 1
ATOM 657 O O . TYR A 1 81 ? -8.453 -2.308 -1.032 1.00 95.44 81 TYR A O 1
ATOM 665 N N . MET A 1 82 ? -8.214 -1.882 -3.234 1.00 96.31 82 MET A N 1
ATOM 666 C CA . MET A 1 82 ? -7.407 -3.027 -3.618 1.00 96.31 82 MET A CA 1
ATOM 667 C C . MET A 1 82 ? -6.057 -2.556 -4.185 1.00 96.31 82 MET A C 1
ATOM 669 O O . MET A 1 82 ? -6.025 -1.795 -5.166 1.00 96.31 82 MET A O 1
ATOM 673 N N . PRO A 1 83 ? -4.927 -3.003 -3.615 1.00 96.50 83 PRO A N 1
ATOM 674 C CA . PRO A 1 83 ? -3.630 -2.911 -4.267 1.00 96.50 83 PRO A CA 1
ATOM 675 C C . PRO A 1 83 ? -3.613 -3.693 -5.583 1.00 96.50 83 PRO A C 1
ATOM 677 O O . PRO A 1 83 ? -3.983 -4.862 -5.637 1.00 96.50 83 PRO A O 1
ATOM 680 N N . ARG A 1 84 ? -3.142 -3.040 -6.648 1.00 95.81 84 ARG A N 1
ATOM 681 C CA . ARG A 1 84 ? -2.927 -3.654 -7.961 1.00 95.81 84 ARG A CA 1
ATOM 682 C C . ARG A 1 84 ? -1.496 -3.393 -8.400 1.00 95.81 84 ARG A C 1
ATOM 684 O O . ARG A 1 84 ? -1.081 -2.234 -8.451 1.00 95.81 84 ARG A O 1
ATOM 691 N N . ILE A 1 85 ? -0.777 -4.456 -8.728 1.00 96.12 85 ILE A N 1
ATOM 692 C CA . ILE A 1 85 ? 0.584 -4.419 -9.261 1.00 96.12 85 ILE A CA 1
ATOM 693 C C . ILE A 1 85 ? 0.479 -4.518 -10.777 1.00 96.12 85 ILE A C 1
ATOM 695 O O . ILE A 1 85 ? -0.272 -5.340 -11.290 1.00 96.12 85 ILE A O 1
ATOM 699 N N . ASN A 1 86 ? 1.199 -3.668 -11.499 1.00 95.31 86 ASN A N 1
ATOM 700 C CA . ASN A 1 86 ? 1.207 -3.691 -12.957 1.00 95.31 86 ASN A CA 1
ATOM 701 C C . ASN A 1 86 ? 2.649 -3.872 -13.408 1.00 95.31 86 ASN A C 1
ATOM 703 O O . ASN A 1 86 ? 3.537 -3.191 -12.898 1.00 95.31 86 ASN A O 1
ATOM 707 N N . ILE A 1 87 ? 2.864 -4.795 -14.337 1.00 95.25 87 ILE A N 1
ATOM 708 C CA . ILE A 1 87 ? 4.158 -5.029 -14.964 1.00 95.25 87 ILE A CA 1
ATOM 709 C C . ILE A 1 87 ? 4.060 -4.460 -16.368 1.00 95.25 87 ILE A C 1
ATOM 711 O O . ILE A 1 87 ? 3.199 -4.877 -17.143 1.00 95.25 87 ILE A O 1
ATOM 715 N N . ALA A 1 88 ? 4.926 -3.502 -16.675 1.00 93.19 88 ALA A N 1
ATOM 716 C CA . ALA A 1 88 ? 5.022 -2.914 -17.998 1.00 93.19 88 ALA A CA 1
ATOM 717 C C . ALA A 1 88 ? 6.416 -3.154 -18.578 1.00 93.19 88 ALA A C 1
ATOM 719 O O . ALA A 1 88 ? 7.420 -3.074 -17.867 1.00 93.19 88 ALA A O 1
ATOM 720 N N . ARG A 1 89 ? 6.464 -3.450 -19.872 1.00 91.06 89 ARG A N 1
ATOM 721 C CA . ARG A 1 89 ? 7.686 -3.565 -20.659 1.00 91.06 89 ARG A CA 1
ATOM 722 C C . ARG A 1 89 ? 7.951 -2.238 -21.349 1.00 91.06 89 ARG A C 1
ATOM 724 O O . ARG A 1 89 ? 7.055 -1.654 -21.948 1.00 91.06 89 ARG A O 1
ATOM 731 N N . LEU A 1 90 ? 9.196 -1.787 -21.283 1.00 89.44 90 LEU A N 1
ATOM 732 C CA . LEU A 1 90 ? 9.665 -0.677 -22.098 1.00 89.44 90 LEU A CA 1
ATOM 733 C C . LEU A 1 90 ? 9.949 -1.189 -23.516 1.00 89.44 90 LEU A C 1
ATOM 735 O O . LEU A 1 90 ? 10.777 -2.085 -23.680 1.00 89.44 90 LEU A O 1
ATOM 739 N N . VAL A 1 91 ? 9.256 -0.647 -24.517 1.00 84.94 91 VAL A N 1
ATOM 740 C CA . VAL A 1 91 ? 9.482 -0.952 -25.939 1.00 84.94 91 VAL A CA 1
ATOM 741 C C . VAL A 1 91 ? 10.471 0.073 -26.507 1.00 84.94 91 VAL A C 1
ATOM 743 O O . VAL A 1 91 ? 10.370 1.263 -26.208 1.00 84.94 91 VAL A O 1
ATOM 746 N N . GLU A 1 92 ? 11.470 -0.393 -27.263 1.00 74.44 92 GLU A N 1
ATOM 747 C CA . GLU A 1 92 ? 12.658 0.384 -27.652 1.00 74.44 92 GLU A CA 1
ATOM 748 C C . GLU A 1 92 ? 12.354 1.769 -28.263 1.00 74.44 92 GLU A C 1
ATOM 750 O O . GLU A 1 92 ? 11.446 1.939 -29.077 1.00 74.44 92 GLU A O 1
ATOM 755 N N . GLY A 1 93 ? 13.170 2.761 -27.875 1.00 62.12 93 GLY A N 1
ATOM 756 C CA . GLY A 1 93 ? 13.255 4.089 -28.499 1.00 62.12 93 GLY A CA 1
ATOM 757 C C . GLY A 1 93 ? 12.668 5.261 -27.704 1.00 62.12 93 GLY A C 1
ATOM 758 O O . GLY A 1 93 ? 13.032 6.403 -27.978 1.00 62.12 93 GLY A O 1
ATOM 759 N N . ASN A 1 94 ? 11.803 5.032 -26.709 1.00 60.31 94 ASN A N 1
ATOM 760 C CA . ASN A 1 94 ? 11.252 6.117 -25.888 1.00 60.31 94 ASN A CA 1
ATOM 761 C C . ASN A 1 94 ? 10.755 5.603 -24.527 1.00 60.31 94 ASN A C 1
ATOM 763 O O . ASN A 1 94 ? 9.935 4.692 -24.485 1.00 60.31 94 ASN A O 1
ATOM 767 N N . ALA A 1 95 ? 11.177 6.231 -23.421 1.00 61.72 95 ALA A N 1
ATOM 768 C CA . ALA A 1 95 ? 10.665 5.958 -22.068 1.00 61.72 95 ALA A CA 1
ATOM 769 C C . ALA A 1 95 ? 9.134 6.118 -21.944 1.00 61.72 95 ALA A C 1
ATOM 771 O O . ALA A 1 95 ? 8.538 5.604 -21.001 1.00 61.72 95 ALA A O 1
ATOM 772 N N . ALA A 1 96 ? 8.500 6.807 -22.899 1.00 65.19 96 ALA A N 1
ATOM 773 C CA . ALA A 1 96 ? 7.051 6.935 -23.001 1.00 65.19 96 ALA A CA 1
ATOM 774 C C . ALA A 1 96 ? 6.341 5.677 -23.547 1.00 65.19 96 ALA A C 1
ATOM 776 O O . ALA A 1 96 ? 5.137 5.539 -23.357 1.00 65.19 96 ALA A O 1
ATOM 777 N N . ASN A 1 97 ? 7.047 4.741 -24.191 1.00 77.94 97 ASN A N 1
ATOM 778 C CA . ASN A 1 97 ? 6.440 3.555 -24.804 1.00 77.94 97 ASN A CA 1
ATOM 779 C C . ASN A 1 97 ? 6.439 2.371 -23.829 1.00 77.94 97 ASN A C 1
ATOM 781 O O . ASN A 1 97 ? 7.210 1.418 -23.962 1.00 77.94 97 ASN A O 1
ATOM 785 N N . LEU A 1 98 ? 5.569 2.453 -22.823 1.00 86.44 98 LEU A N 1
ATOM 786 C CA . LEU A 1 98 ? 5.322 1.365 -21.881 1.00 86.44 98 LEU A CA 1
ATOM 787 C C . LEU A 1 98 ? 4.158 0.495 -22.359 1.00 86.44 98 LEU A C 1
ATOM 789 O O . LEU A 1 98 ? 3.021 0.949 -22.469 1.00 86.44 98 LEU A O 1
ATOM 793 N N . GLU A 1 99 ? 4.440 -0.778 -22.592 1.00 90.69 99 GLU A N 1
ATOM 794 C CA . GLU A 1 99 ? 3.453 -1.802 -22.910 1.00 90.69 99 GLU A CA 1
ATOM 795 C C . GLU A 1 99 ? 3.058 -2.544 -21.630 1.00 90.69 99 GLU A C 1
ATOM 797 O O . GLU A 1 99 ? 3.908 -3.116 -20.948 1.00 90.69 99 GLU A O 1
ATOM 802 N N . LEU A 1 100 ? 1.770 -2.543 -21.276 1.00 92.06 100 LEU A N 1
ATOM 803 C CA . LEU A 1 100 ? 1.277 -3.276 -20.110 1.00 92.06 100 LEU A CA 1
ATOM 804 C C . LEU A 1 100 ? 1.312 -4.787 -20.384 1.00 92.06 100 LEU A C 1
ATOM 806 O O . LEU A 1 100 ? 0.471 -5.304 -21.113 1.00 92.06 100 LEU A O 1
ATOM 810 N N . CYS A 1 101 ? 2.241 -5.501 -19.750 1.00 93.50 101 CYS A N 1
ATOM 811 C CA . CYS A 1 101 ? 2.341 -6.958 -19.846 1.00 93.50 101 CYS A CA 1
ATOM 812 C C . CYS A 1 101 ? 1.270 -7.664 -19.013 1.00 93.50 101 CYS A C 1
ATOM 814 O O . CYS A 1 101 ? 0.801 -8.739 -19.375 1.00 93.50 101 CYS A O 1
ATOM 816 N N . GLY A 1 102 ? 0.915 -7.089 -17.862 1.00 95.00 102 GLY A N 1
ATOM 817 C CA . GLY A 1 102 ? -0.048 -7.707 -16.961 1.00 95.00 102 GLY A CA 1
ATOM 818 C C . GLY A 1 102 ? -0.379 -6.871 -15.734 1.00 95.00 102 GLY A C 1
ATOM 819 O O . GLY A 1 102 ? 0.412 -6.042 -15.272 1.00 95.00 102 GLY A O 1
ATOM 820 N N . SER A 1 103 ? -1.565 -7.133 -15.188 1.00 96.38 103 SER A N 1
ATOM 821 C CA . SER A 1 103 ? -2.078 -6.540 -13.955 1.00 96.38 103 SER A CA 1
ATOM 822 C C . SER A 1 103 ? -2.432 -7.644 -12.968 1.00 96.38 103 SER A C 1
ATOM 824 O O . SER A 1 103 ? -3.208 -8.540 -13.285 1.00 96.38 103 SER A O 1
ATOM 826 N N . TYR A 1 104 ? -1.893 -7.548 -11.759 1.00 96.50 104 TYR A N 1
ATOM 827 C CA . TYR A 1 104 ? -1.972 -8.581 -10.736 1.00 96.50 104 TYR A CA 1
ATOM 828 C C . TYR A 1 104 ? -2.505 -8.013 -9.427 1.00 96.50 104 TYR A C 1
ATOM 830 O O . TYR A 1 104 ? -2.244 -6.865 -9.057 1.00 96.50 104 TYR A O 1
ATOM 838 N N . ILE A 1 105 ? -3.242 -8.850 -8.712 1.00 95.94 105 ILE A N 1
ATOM 839 C CA . ILE A 1 105 ? -3.802 -8.572 -7.397 1.00 95.94 105 ILE A CA 1
ATOM 840 C C . ILE A 1 105 ? -3.346 -9.686 -6.464 1.00 95.94 105 ILE A C 1
ATOM 842 O O . ILE A 1 105 ? -3.349 -10.853 -6.845 1.00 95.94 105 ILE A O 1
ATOM 846 N N . ILE A 1 106 ? -2.993 -9.323 -5.234 1.00 95.12 106 ILE A N 1
ATOM 847 C CA . ILE A 1 106 ? -2.733 -10.291 -4.171 1.00 95.12 106 ILE A CA 1
ATOM 848 C C . ILE A 1 106 ? -4.013 -10.394 -3.328 1.00 95.12 106 ILE A C 1
ATOM 850 O O . ILE A 1 106 ? -4.385 -9.408 -2.678 1.00 95.12 106 ILE A O 1
ATOM 854 N N . PRO A 1 107 ? -4.719 -11.539 -3.330 1.00 94.62 107 PRO A N 1
ATOM 855 C CA . PRO A 1 107 ? -5.913 -11.719 -2.511 1.00 94.62 107 PRO A CA 1
ATOM 856 C C . PRO A 1 107 ? -5.640 -11.443 -1.027 1.00 94.62 107 PRO A C 1
ATOM 858 O O . PRO A 1 107 ? -4.567 -11.751 -0.514 1.00 94.62 107 PRO A O 1
ATOM 861 N N . GLY A 1 108 ? -6.608 -10.842 -0.333 1.00 96.38 108 GLY A N 1
ATOM 862 C CA . GLY A 1 108 ? -6.483 -10.505 1.090 1.00 96.38 108 GLY A CA 1
ATOM 863 C C . GLY A 1 108 ? -5.702 -9.219 1.384 1.00 96.38 108 GLY A C 1
ATOM 864 O O . GLY A 1 108 ? -5.530 -8.870 2.549 1.00 96.38 108 GLY A O 1
ATOM 865 N N . THR A 1 109 ? -5.245 -8.489 0.360 1.00 97.00 109 THR A N 1
ATOM 866 C CA . THR A 1 109 ? -4.554 -7.198 0.538 1.00 97.00 109 THR A CA 1
ATOM 867 C C . THR A 1 109 ? -5.476 -5.983 0.451 1.00 97.00 109 THR A C 1
ATOM 869 O O . THR A 1 109 ? -5.000 -4.848 0.463 1.00 97.00 109 THR A O 1
ATOM 872 N N . GLN A 1 110 ? -6.794 -6.188 0.388 1.00 97.25 110 GLN A N 1
ATOM 873 C CA . GLN A 1 110 ? -7.753 -5.090 0.418 1.00 97.25 110 GLN A CA 1
ATOM 874 C C . GLN A 1 110 ? -7.754 -4.396 1.778 1.00 97.25 110 GLN A C 1
ATOM 876 O O . GLN A 1 110 ? -7.579 -5.028 2.820 1.00 97.25 110 GLN A O 1
ATOM 881 N N . PHE A 1 111 ? -8.027 -3.098 1.791 1.00 97.06 111 PHE A N 1
ATOM 882 C CA . PHE A 1 111 ? -8.079 -2.335 3.031 1.00 97.06 111 PHE A CA 1
ATOM 883 C C . PHE A 1 111 ? -9.000 -1.125 2.919 1.00 97.06 111 PHE A C 1
ATOM 885 O O . PHE A 1 111 ? -9.250 -0.601 1.834 1.00 97.06 111 PHE A O 1
ATOM 892 N N . TYR A 1 112 ? -9.484 -0.669 4.072 1.00 96.69 112 TYR A N 1
ATOM 893 C CA . TYR A 1 112 ? -10.139 0.626 4.196 1.00 96.69 112 TYR A CA 1
ATOM 894 C C . TYR A 1 112 ? -9.091 1.691 4.506 1.00 96.69 112 TYR A C 1
ATOM 896 O O . TYR A 1 112 ? -8.268 1.522 5.410 1.00 96.69 112 TYR A O 1
ATOM 904 N N . THR A 1 113 ? -9.106 2.788 3.762 1.00 95.88 113 THR A N 1
ATOM 905 C CA . THR A 1 113 ? -8.265 3.953 4.047 1.00 95.88 113 THR A CA 1
ATOM 906 C C . THR A 1 113 ? -8.841 4.738 5.214 1.00 95.88 113 THR A C 1
ATOM 908 O O . THR A 1 113 ? -10.045 4.961 5.292 1.00 95.88 113 THR A O 1
ATOM 911 N N . VAL A 1 114 ? -7.990 5.186 6.132 1.00 96.38 114 VAL A N 1
ATOM 912 C CA . VAL A 1 114 ? -8.397 5.959 7.312 1.00 96.38 114 VAL A CA 1
ATOM 913 C C . VAL A 1 114 ? -7.305 6.949 7.691 1.00 96.38 114 VAL A C 1
ATOM 915 O O . VAL A 1 114 ? -6.130 6.702 7.431 1.00 96.38 114 VAL A O 1
ATOM 918 N N . THR A 1 115 ? -7.680 8.048 8.338 1.00 95.88 115 THR A N 1
ATOM 919 C CA . THR A 1 115 ? -6.727 8.988 8.956 1.00 95.88 115 THR A CA 1
ATOM 920 C C . THR A 1 115 ? -6.357 8.587 10.383 1.00 95.88 115 THR A C 1
ATOM 922 O O . THR A 1 115 ? -5.301 8.968 10.875 1.00 95.88 115 THR A O 1
ATOM 925 N N . ALA A 1 116 ? -7.198 7.776 11.028 1.00 95.06 116 ALA A N 1
ATOM 926 C CA . ALA A 1 116 ? -6.951 7.168 12.327 1.00 95.06 116 ALA A CA 1
ATOM 927 C C . ALA A 1 116 ? -7.571 5.767 12.372 1.00 95.06 116 ALA A C 1
ATOM 929 O O . ALA A 1 116 ? -8.640 5.535 11.797 1.00 95.06 116 ALA A O 1
ATOM 930 N N . TYR A 1 117 ? -6.908 4.829 13.053 1.00 94.50 117 TYR A N 1
ATOM 931 C CA . TYR A 1 117 ? -7.424 3.470 13.201 1.00 94.50 117 TYR A CA 1
ATOM 932 C C . TYR A 1 117 ? -8.806 3.474 13.859 1.00 94.50 117 TYR A C 1
ATOM 934 O O . TYR A 1 117 ? -9.013 4.130 14.872 1.00 94.50 117 TYR A O 1
ATOM 942 N N . GLN A 1 118 ? -9.731 2.716 13.271 1.00 93.62 118 GLN A N 1
ATOM 943 C CA . GLN A 1 118 ? -11.117 2.634 13.739 1.00 93.62 118 GLN A CA 1
ATOM 944 C C . GLN A 1 118 ? -11.380 1.378 14.577 1.00 93.62 118 GLN A C 1
ATOM 946 O O . GLN A 1 118 ? -12.141 1.417 15.534 1.00 93.62 118 GLN A O 1
ATOM 951 N N . ASN A 1 119 ? -10.749 0.257 14.215 1.00 91.94 119 ASN A N 1
ATOM 952 C CA . ASN A 1 119 ? -10.947 -1.028 14.879 1.00 91.94 119 ASN A CA 1
ATOM 953 C C . ASN A 1 119 ? -9.771 -1.311 15.847 1.00 91.94 119 ASN A C 1
ATOM 955 O O . ASN A 1 119 ? -8.626 -1.403 15.381 1.00 91.94 119 ASN A O 1
ATOM 959 N N . PRO A 1 120 ? -10.024 -1.483 17.161 1.00 90.12 120 PRO A N 1
ATOM 960 C CA . PRO A 1 120 ? -8.989 -1.778 18.154 1.00 90.12 120 PRO A CA 1
ATOM 961 C C . PRO A 1 120 ? -8.168 -3.038 17.864 1.00 90.12 120 PRO A C 1
ATOM 963 O O . PRO A 1 120 ? -6.969 -3.064 18.137 1.00 90.12 120 PRO A O 1
ATOM 966 N N . ASP A 1 121 ? -8.750 -4.069 17.259 1.00 91.81 121 ASP A N 1
ATOM 967 C CA . ASP A 1 121 ? -8.030 -5.304 16.941 1.00 91.81 121 ASP A CA 1
ATOM 968 C C . ASP A 1 121 ? -7.012 -5.090 15.820 1.00 91.81 121 ASP A C 1
ATOM 970 O O . ASP A 1 121 ? -5.904 -5.630 15.867 1.00 91.81 121 ASP A O 1
ATOM 974 N N . VAL A 1 122 ? -7.312 -4.201 14.867 1.00 93.12 122 VAL A N 1
ATOM 975 C CA . VAL A 1 122 ? -6.325 -3.756 13.873 1.00 93.12 122 VAL A CA 1
ATOM 976 C C . VAL A 1 122 ? -5.168 -3.040 14.566 1.00 93.12 122 VAL A C 1
ATOM 978 O O . VAL A 1 122 ? -4.012 -3.312 14.242 1.00 93.12 122 VAL A O 1
ATOM 981 N N . ILE A 1 123 ? -5.442 -2.179 15.552 1.00 93.44 123 ILE A N 1
ATOM 982 C CA . ILE A 1 123 ? -4.397 -1.506 16.341 1.00 93.44 123 ILE A CA 1
ATOM 983 C C . ILE A 1 123 ? -3.522 -2.546 17.050 1.00 93.44 123 ILE A C 1
ATOM 985 O O . ILE A 1 123 ? -2.293 -2.478 16.950 1.00 93.44 123 ILE A O 1
ATOM 989 N N . LYS A 1 124 ? -4.131 -3.546 17.702 1.00 93.25 124 LYS A N 1
ATOM 990 C CA . LYS A 1 124 ? -3.414 -4.633 18.388 1.00 93.25 124 LYS A CA 1
ATOM 991 C C . LYS A 1 124 ? -2.480 -5.377 17.434 1.00 93.25 124 LYS A C 1
ATOM 993 O O . LYS A 1 124 ? -1.284 -5.495 17.711 1.00 93.25 124 LYS A O 1
ATOM 998 N N . VAL A 1 125 ? -2.991 -5.807 16.279 1.00 95.81 125 VAL A N 1
ATOM 999 C CA . VAL A 1 125 ? -2.213 -6.505 15.242 1.00 95.81 125 VAL A CA 1
ATOM 1000 C C . VAL A 1 125 ? -1.091 -5.617 14.697 1.00 95.81 125 VAL A C 1
ATOM 1002 O O . VAL A 1 125 ? 0.029 -6.098 14.508 1.00 95.81 125 VAL A O 1
ATOM 1005 N N . LYS A 1 126 ? -1.339 -4.322 14.471 1.00 95.94 126 LYS A N 1
ATOM 1006 C CA . LYS A 1 126 ? -0.321 -3.386 13.970 1.00 95.94 126 LYS A CA 1
ATOM 1007 C C . LYS A 1 126 ? 0.787 -3.148 14.994 1.00 95.94 126 LYS A C 1
ATOM 1009 O O . LYS A 1 126 ? 1.951 -3.209 14.612 1.00 95.94 126 LYS A O 1
ATOM 1014 N N . ILE A 1 127 ? 0.464 -2.959 16.273 1.00 94.44 127 ILE A N 1
ATOM 1015 C CA . ILE A 1 127 ? 1.462 -2.815 17.347 1.00 94.44 127 ILE A CA 1
ATOM 1016 C C . ILE A 1 127 ? 2.305 -4.090 17.490 1.00 94.44 127 ILE A C 1
ATOM 1018 O O . ILE A 1 127 ? 3.536 -4.016 17.571 1.00 94.44 127 ILE A O 1
ATOM 1022 N N . LYS A 1 128 ? 1.663 -5.266 17.467 1.00 95.38 128 LYS A N 1
ATOM 1023 C CA . LYS A 1 128 ? 2.342 -6.563 17.584 1.00 95.38 128 LYS A CA 1
ATOM 1024 C C . LYS A 1 128 ? 3.342 -6.794 16.450 1.00 95.38 128 LYS A C 1
ATOM 1026 O O . LYS A 1 128 ? 4.478 -7.173 16.718 1.00 95.38 128 LYS A O 1
ATOM 1031 N N . ASN A 1 129 ? 2.936 -6.550 15.204 1.00 96.00 129 ASN A N 1
ATOM 1032 C CA . ASN A 1 129 ? 3.692 -7.003 14.032 1.00 96.00 129 ASN A CA 1
ATOM 1033 C C . ASN A 1 129 ? 4.583 -5.928 13.393 1.00 96.00 129 ASN A C 1
ATOM 1035 O O . ASN A 1 129 ? 5.579 -6.275 12.769 1.00 96.00 129 ASN A O 1
ATOM 1039 N N . ASN A 1 130 ? 4.282 -4.634 13.542 1.00 95.62 130 ASN A N 1
ATOM 1040 C CA . ASN A 1 130 ? 5.111 -3.572 12.966 1.00 95.62 130 ASN A CA 1
ATOM 1041 C C . ASN A 1 130 ? 6.351 -3.309 13.851 1.00 95.62 130 ASN A C 1
ATOM 1043 O O . ASN A 1 130 ? 6.175 -2.917 15.011 1.00 95.62 130 ASN A O 1
ATOM 1047 N N . PRO A 1 131 ? 7.595 -3.465 13.350 1.00 95.25 131 PRO A N 1
ATOM 1048 C CA . PRO A 1 131 ? 8.812 -3.178 14.115 1.00 95.25 131 PRO A CA 1
ATOM 1049 C C . PRO A 1 131 ? 8.880 -1.746 14.663 1.00 95.25 131 PRO A C 1
ATOM 1051 O O . PRO A 1 131 ? 9.327 -1.543 15.791 1.00 95.25 131 PRO A O 1
ATOM 1054 N N . PHE A 1 132 ? 8.354 -0.764 13.924 1.00 94.12 132 PHE A N 1
ATOM 1055 C CA . PHE A 1 132 ? 8.359 0.648 14.325 1.00 94.12 132 PHE A CA 1
ATOM 1056 C C . PHE A 1 132 ? 7.369 0.972 15.454 1.00 94.12 132 PHE A C 1
ATOM 1058 O O . PHE A 1 132 ? 7.437 2.042 16.048 1.00 94.12 132 PHE A O 1
ATOM 1065 N N . ALA A 1 133 ? 6.465 0.046 15.788 1.00 93.50 133 ALA A N 1
ATOM 1066 C CA . ALA A 1 133 ? 5.488 0.203 16.865 1.00 93.50 133 ALA A CA 1
ATOM 1067 C C . ALA A 1 133 ? 5.893 -0.525 18.163 1.00 93.50 133 ALA A C 1
ATOM 1069 O O . ALA A 1 133 ? 5.090 -0.614 19.094 1.00 93.50 133 ALA A O 1
ATOM 1070 N N . LYS A 1 134 ? 7.129 -1.047 18.257 1.00 90.75 134 LYS A N 1
ATOM 1071 C CA . LYS A 1 134 ? 7.588 -1.871 19.393 1.00 90.75 134 LYS A CA 1
ATOM 1072 C C . LYS A 1 134 ? 7.418 -1.187 20.756 1.00 90.75 134 LYS A C 1
ATOM 1074 O O . LYS A 1 134 ? 7.068 -1.869 21.714 1.00 90.75 134 LYS A O 1
ATOM 1079 N N . GLY A 1 135 ? 7.589 0.136 20.838 1.00 91.88 135 GLY A N 1
ATOM 1080 C CA . GLY A 1 135 ? 7.440 0.904 22.085 1.00 91.88 135 GLY A CA 1
ATOM 1081 C C . GLY A 1 135 ? 6.033 0.876 22.700 1.00 91.88 135 GLY A C 1
ATOM 1082 O O . GLY A 1 135 ? 5.888 1.093 23.899 1.00 91.88 135 GLY A O 1
ATOM 1083 N N . PHE A 1 136 ? 5.000 0.555 21.915 1.00 89.00 136 PHE A N 1
ATOM 1084 C CA . PHE A 1 136 ? 3.619 0.459 22.400 1.00 89.00 136 PHE A CA 1
ATOM 1085 C C . PHE A 1 136 ? 3.244 -0.941 22.899 1.00 89.00 136 PHE A C 1
ATOM 1087 O O . PHE A 1 136 ? 2.200 -1.098 23.526 1.00 89.00 136 PHE A O 1
ATOM 1094 N N . ARG A 1 137 ? 4.079 -1.962 22.658 1.00 89.94 137 ARG A N 1
ATOM 1095 C CA . ARG A 1 137 ? 3.775 -3.357 23.028 1.00 89.94 137 ARG A CA 1
ATOM 1096 C C . ARG A 1 137 ? 3.680 -3.543 24.541 1.00 89.94 137 ARG A C 1
ATOM 1098 O O . ARG A 1 137 ? 2.770 -4.208 25.012 1.00 89.94 137 ARG A O 1
ATOM 1105 N N . ASN A 1 138 ? 4.553 -2.878 25.294 1.00 78.88 138 ASN A N 1
ATOM 1106 C CA . ASN A 1 138 ? 4.580 -2.973 26.756 1.00 78.88 138 ASN A CA 1
ATOM 1107 C C . ASN A 1 138 ? 3.425 -2.218 27.434 1.00 78.88 138 ASN A C 1
ATOM 1109 O O . ASN A 1 138 ? 3.189 -2.426 28.610 1.00 78.88 138 ASN A O 1
ATOM 1113 N N . ARG A 1 139 ? 2.715 -1.340 26.708 1.00 70.31 139 ARG A N 1
ATOM 1114 C CA . ARG A 1 139 ? 1.540 -0.617 27.226 1.00 70.31 139 ARG A CA 1
ATOM 1115 C C . ARG A 1 139 ? 0.231 -1.373 26.984 1.00 70.31 139 ARG A C 1
ATOM 1117 O O . ARG A 1 139 ? -0.808 -0.983 27.501 1.00 70.31 139 ARG A O 1
ATOM 1124 N N . GLN A 1 140 ? 0.253 -2.429 26.164 1.00 61.66 140 GLN A N 1
ATOM 1125 C CA . GLN A 1 140 ? -0.943 -3.227 25.877 1.00 61.66 140 GLN A CA 1
ATOM 1126 C C . GLN A 1 140 ? -1.340 -4.132 27.040 1.00 61.66 140 GLN A C 1
ATOM 1128 O O . GLN A 1 140 ? -2.531 -4.379 27.195 1.00 61.66 140 GLN A O 1
ATOM 1133 N N . SER A 1 141 ? -0.382 -4.578 27.858 1.00 58.31 141 SER A N 1
ATOM 1134 C CA . SER A 1 141 ? -0.680 -5.272 29.115 1.00 58.31 141 SER A CA 1
ATOM 1135 C C . SER A 1 141 ? -1.525 -4.395 30.039 1.00 58.31 141 SER A C 1
ATOM 1137 O O . SER A 1 141 ? -2.512 -4.865 30.587 1.00 58.31 141 SER A O 1
ATOM 1139 N N . ASP A 1 142 ? -1.217 -3.100 30.120 1.00 57.53 142 ASP A N 1
ATOM 1140 C CA . ASP A 1 142 ? -1.931 -2.164 30.997 1.00 57.53 142 ASP A CA 1
ATOM 1141 C C . ASP A 1 142 ? -3.323 -1.803 30.448 1.00 57.53 142 ASP A C 1
ATOM 1143 O O . ASP A 1 142 ? -4.274 -1.628 31.206 1.00 57.53 142 ASP A O 1
ATOM 1147 N N . LEU A 1 143 ? -3.472 -1.740 29.117 1.00 56.94 143 LEU A N 1
ATOM 1148 C CA . LEU A 1 143 ? -4.766 -1.509 28.458 1.00 56.94 143 LEU A CA 1
ATOM 1149 C C . LEU A 1 143 ? -5.702 -2.726 28.534 1.00 56.94 143 LEU A C 1
ATOM 1151 O O . LEU A 1 143 ? -6.911 -2.545 28.634 1.00 56.94 143 LEU A O 1
ATOM 1155 N N . GLN A 1 144 ? -5.168 -3.952 28.510 1.00 57.50 144 GLN A N 1
ATOM 1156 C CA . GLN A 1 144 ? -5.967 -5.168 28.715 1.00 57.50 144 GLN A CA 1
ATOM 1157 C C . GLN A 1 144 ? -6.532 -5.251 30.141 1.00 57.50 144 GLN A C 1
ATOM 1159 O O . GLN A 1 144 ? -7.680 -5.652 30.311 1.00 57.50 144 GLN A O 1
ATOM 1164 N N . LEU A 1 145 ? -5.775 -4.793 31.145 1.00 53.78 145 LEU A N 1
ATOM 1165 C CA . LEU A 1 145 ? -6.236 -4.738 32.539 1.00 53.78 145 LEU A CA 1
ATOM 1166 C C . LEU A 1 145 ? -7.369 -3.719 32.759 1.00 53.78 145 LEU A C 1
ATOM 1168 O O . LEU A 1 145 ? -8.209 -3.916 33.636 1.00 53.78 145 LEU A O 1
ATOM 1172 N N . LEU A 1 146 ? -7.420 -2.647 31.962 1.00 54.25 146 LEU A N 1
ATOM 1173 C CA . LEU A 1 146 ? -8.505 -1.664 32.017 1.00 54.25 146 LEU A CA 1
ATOM 1174 C C . LEU A 1 146 ? -9.806 -2.217 31.409 1.00 54.25 146 LEU A C 1
ATOM 1176 O O . LEU A 1 146 ? -10.857 -2.048 32.022 1.00 54.25 146 LEU A O 1
ATOM 1180 N N . ASP A 1 147 ? -9.737 -2.940 30.282 1.00 53.59 147 ASP A N 1
ATOM 1181 C CA . ASP A 1 147 ? -10.908 -3.593 29.664 1.00 53.59 147 ASP A CA 1
ATOM 1182 C C . ASP A 1 147 ? -11.511 -4.681 30.584 1.00 53.59 147 ASP A C 1
ATOM 1184 O O . ASP A 1 147 ? -12.737 -4.767 30.725 1.00 53.59 147 ASP A O 1
ATOM 1188 N N . GLU A 1 148 ? -10.677 -5.461 31.287 1.00 51.03 148 GLU A N 1
ATOM 1189 C CA . GLU A 1 148 ? -11.137 -6.444 32.284 1.00 51.03 148 GLU A CA 1
ATOM 1190 C C . GLU A 1 148 ? -11.804 -5.786 33.505 1.00 51.03 148 GLU A C 1
ATOM 1192 O O . GLU A 1 148 ? -12.842 -6.264 33.967 1.00 51.03 148 GLU A O 1
ATOM 1197 N N . GLN A 1 149 ? -11.301 -4.650 34.000 1.00 44.16 149 GLN A N 1
ATOM 1198 C CA . GLN A 1 149 ? -11.919 -3.957 35.142 1.00 44.16 149 GLN A CA 1
ATOM 1199 C C . GLN A 1 149 ? -13.293 -3.353 34.811 1.00 44.16 149 GLN A C 1
ATOM 1201 O O . GLN A 1 149 ? -14.202 -3.414 35.644 1.00 44.16 149 GLN A O 1
ATOM 1206 N N . THR A 1 150 ? -13.511 -2.842 33.594 1.00 47.44 150 THR A N 1
ATOM 1207 C CA . THR A 1 150 ? -14.852 -2.414 33.140 1.00 47.44 150 THR A CA 1
ATOM 1208 C C . THR A 1 150 ? -15.826 -3.585 32.978 1.00 47.44 150 THR A C 1
ATOM 1210 O O . THR A 1 150 ? -17.024 -3.447 33.246 1.00 47.44 150 THR A O 1
ATOM 1213 N N . SER A 1 151 ? -15.316 -4.761 32.609 1.00 44.16 151 SER A N 1
ATOM 1214 C CA . SER A 1 151 ? -16.105 -5.995 32.492 1.00 44.16 151 SER A CA 1
ATOM 1215 C C . SER A 1 151 ? -16.553 -6.526 33.861 1.00 44.16 151 SER A C 1
ATOM 1217 O O . SER A 1 151 ? -17.671 -7.010 34.007 1.00 44.16 151 SER A O 1
ATOM 1219 N N . ILE A 1 152 ? -15.717 -6.374 34.893 1.00 44.62 152 ILE A N 1
ATOM 1220 C CA . ILE A 1 152 ? -16.033 -6.784 36.272 1.00 44.62 152 ILE A CA 1
ATOM 1221 C C . ILE A 1 152 ? -16.947 -5.758 36.966 1.00 44.62 152 ILE A C 1
ATOM 1223 O O . ILE A 1 152 ? -17.891 -6.140 37.658 1.00 44.62 152 ILE A O 1
ATOM 1227 N N . SER A 1 153 ? -16.742 -4.455 36.737 1.00 41.03 153 SER A N 1
ATOM 1228 C CA . SER A 1 153 ? -17.592 -3.391 37.302 1.00 41.03 153 SER A CA 1
ATOM 1229 C C . SER A 1 153 ? -19.053 -3.492 36.832 1.00 41.03 153 SER A C 1
ATOM 1231 O O . SER A 1 153 ? -19.976 -3.315 37.626 1.00 41.03 153 SER A O 1
ATOM 1233 N N . SER A 1 154 ? -19.278 -3.889 35.573 1.00 40.94 154 SER A N 1
ATOM 1234 C CA . SER A 1 154 ? -20.622 -4.130 35.020 1.00 40.94 154 SER A CA 1
ATOM 1235 C C . SER A 1 154 ? -21.299 -5.419 35.514 1.00 40.94 154 SER A C 1
ATOM 1237 O O . SER A 1 154 ? -22.508 -5.571 35.349 1.00 40.94 154 SER A O 1
ATOM 1239 N N . HIS A 1 155 ? -20.566 -6.335 36.158 1.00 38.44 155 HIS A N 1
ATOM 1240 C CA . HIS A 1 155 ? -21.156 -7.468 36.884 1.00 38.44 155 HIS A CA 1
ATOM 1241 C C . HIS A 1 155 ? -21.526 -7.113 38.333 1.00 38.44 155 HIS A C 1
ATOM 1243 O O . HIS A 1 155 ? -22.512 -7.635 38.850 1.00 38.44 155 HIS A O 1
ATOM 1249 N N . ILE A 1 156 ? -20.796 -6.198 38.981 1.00 43.53 156 ILE A N 1
ATOM 1250 C CA . ILE A 1 156 ? -21.068 -5.790 40.371 1.00 43.53 156 ILE A CA 1
ATOM 1251 C C . ILE A 1 156 ? -22.252 -4.807 40.455 1.00 43.53 156 ILE A C 1
ATOM 1253 O O . ILE A 1 156 ? -23.030 -4.860 41.409 1.00 43.53 156 ILE A O 1
ATOM 1257 N N . SER A 1 157 ? -22.468 -3.962 39.441 1.00 39.50 157 SER A N 1
ATOM 1258 C CA . SER A 1 157 ? -23.585 -3.003 39.413 1.00 39.50 157 SER A CA 1
ATOM 1259 C C . SER A 1 157 ? -24.975 -3.627 39.195 1.00 39.50 157 SER A C 1
ATOM 1261 O O . SER A 1 157 ? -25.976 -2.953 39.422 1.00 39.50 157 SER A O 1
ATOM 1263 N N . ASN A 1 158 ? -25.065 -4.919 38.855 1.00 38.09 158 ASN A N 1
ATOM 1264 C CA . ASN A 1 158 ? -26.338 -5.636 38.675 1.00 38.09 158 ASN A CA 1
ATOM 1265 C C . ASN A 1 158 ? -26.891 -6.298 39.955 1.00 38.09 158 ASN A C 1
ATOM 1267 O O . ASN A 1 158 ? -27.937 -6.940 39.900 1.00 38.09 158 ASN A O 1
ATOM 1271 N N . MET A 1 159 ? -26.235 -6.134 41.111 1.00 36.69 159 MET A N 1
ATOM 1272 C CA . MET A 1 159 ? -26.689 -6.699 42.398 1.00 36.69 159 MET A CA 1
ATOM 1273 C C . MET A 1 159 ? -27.343 -5.683 43.350 1.00 36.69 159 MET A C 1
ATOM 1275 O O . MET A 1 159 ? -27.896 -6.077 44.373 1.00 36.69 159 MET A O 1
ATOM 1279 N N . HIS A 1 160 ? -27.342 -4.386 43.025 1.00 38.56 160 HIS A N 1
ATOM 1280 C CA . HIS A 1 160 ? -27.928 -3.352 43.884 1.00 38.56 160 HIS A CA 1
ATOM 1281 C C . HIS A 1 160 ? -28.794 -2.361 43.100 1.00 38.56 160 HIS A C 1
ATOM 1283 O O . HIS A 1 160 ? -28.419 -1.208 42.930 1.00 38.56 160 HIS A O 1
ATOM 1289 N N . HIS A 1 161 ? -29.992 -2.777 42.681 1.00 33.53 161 HIS A N 1
ATOM 1290 C CA . HIS A 1 161 ? -31.125 -1.848 42.600 1.00 33.53 161 HIS A CA 1
ATOM 1291 C C . HIS A 1 161 ? -32.474 -2.581 42.580 1.00 33.53 161 HIS A C 1
ATOM 1293 O O . HIS A 1 161 ? -32.974 -2.982 41.534 1.00 33.53 161 HIS A O 1
ATOM 1299 N N . SER A 1 162 ? -33.107 -2.691 43.754 1.00 29.11 162 SER A N 1
ATOM 1300 C CA . SER A 1 162 ? -34.564 -2.801 43.852 1.00 29.11 162 SER A CA 1
ATOM 1301 C C . SER A 1 162 ? -35.098 -1.589 44.618 1.00 29.11 162 SER A C 1
ATOM 1303 O O . SER A 1 162 ? -34.671 -1.341 45.742 1.00 29.11 162 SER A O 1
ATOM 1305 N N . HIS A 1 163 ? -36.034 -0.891 43.974 1.00 32.31 163 HIS A N 1
ATOM 1306 C CA . HIS A 1 163 ? -37.032 0.038 44.513 1.00 32.31 163 HIS A CA 1
ATOM 1307 C C . HIS A 1 163 ? -36.578 1.344 45.191 1.00 32.31 163 HIS A C 1
ATOM 1309 O O . HIS A 1 163 ? -36.323 1.400 46.387 1.00 32.31 163 HIS A O 1
ATOM 1315 N N . ASN A 1 164 ? -36.657 2.447 44.435 1.00 30.53 164 ASN A N 1
ATOM 1316 C CA . ASN A 1 164 ? -37.734 3.437 44.612 1.00 30.53 164 ASN A CA 1
ATOM 1317 C C . ASN A 1 164 ? -37.730 4.477 43.473 1.00 30.53 164 ASN A C 1
ATOM 1319 O O . ASN A 1 164 ? -36.714 5.109 43.204 1.00 30.53 164 ASN A O 1
ATOM 1323 N N . SER A 1 165 ? -38.879 4.657 42.813 1.00 31.36 165 SER A N 1
ATOM 1324 C CA . SER A 1 165 ? -39.171 5.803 41.928 1.00 31.36 165 SER A CA 1
ATOM 1325 C C . SER A 1 165 ? -39.751 6.969 42.749 1.00 31.36 165 SER A C 1
ATOM 1327 O O . SER A 1 165 ? -40.296 6.717 43.826 1.00 31.36 165 SER A O 1
ATOM 1329 N N . PRO A 1 166 ? -39.710 8.225 42.249 1.00 36.34 166 PRO A N 1
ATOM 1330 C CA . PRO A 1 166 ? -40.849 8.697 41.445 1.00 36.34 166 PRO A CA 1
ATOM 1331 C C . PRO A 1 166 ? -40.537 9.656 40.262 1.00 36.34 166 PRO A C 1
ATOM 1333 O O . PRO A 1 166 ? -39.716 10.557 40.364 1.00 36.34 166 PRO A O 1
ATOM 1336 N N . LYS A 1 167 ? -41.279 9.411 39.165 1.00 29.84 167 LYS A N 1
ATOM 1337 C CA . LYS A 1 167 ? -42.004 10.278 38.191 1.00 29.84 167 LYS A CA 1
ATOM 1338 C C . LYS A 1 167 ? -41.529 11.701 37.813 1.00 29.84 167 LYS A C 1
ATOM 1340 O O . LYS A 1 167 ? -41.516 12.568 38.675 1.00 29.84 167 LYS A O 1
ATOM 1345 N N . SER A 1 168 ? -41.417 11.944 36.491 1.00 29.36 168 SER A N 1
ATOM 1346 C CA . SER A 1 168 ? -42.234 12.870 35.638 1.00 29.36 168 SER A CA 1
ATOM 1347 C C . SER A 1 168 ? -41.568 12.981 34.240 1.00 29.36 168 SER A C 1
ATOM 1349 O O . SER A 1 168 ? -40.394 13.329 34.191 1.00 29.36 168 SER A O 1
ATOM 1351 N N . ASP A 1 169 ? -42.101 12.421 33.145 1.00 27.44 169 ASP A N 1
ATOM 1352 C CA . ASP A 1 169 ? -43.090 12.936 32.156 1.00 27.44 169 ASP A CA 1
ATOM 1353 C C . ASP A 1 169 ? -42.454 13.349 30.798 1.00 27.44 169 ASP A C 1
ATOM 1355 O O . ASP A 1 169 ? -41.530 14.155 30.775 1.00 27.44 169 ASP A O 1
ATOM 1359 N N . SER A 1 170 ? -43.027 12.790 29.705 1.00 27.95 170 SER A N 1
ATOM 1360 C CA . SER A 1 170 ? -43.103 13.234 28.273 1.00 27.95 170 SER A CA 1
ATOM 1361 C C . SER A 1 170 ? -41.805 13.561 27.489 1.00 27.95 170 SER A C 1
ATOM 1363 O O . SER A 1 170 ? -40.968 14.299 27.982 1.00 27.95 170 SER A O 1
ATOM 1365 N N . ASP A 1 171 ? -41.508 13.123 26.251 1.00 28.38 171 ASP A N 1
ATOM 1366 C CA . ASP A 1 171 ? -42.268 12.624 25.080 1.00 28.38 171 ASP A CA 1
ATOM 1367 C C . ASP A 1 171 ? -41.358 11.694 24.227 1.00 28.38 171 ASP A C 1
ATOM 1369 O O . ASP A 1 171 ? -40.179 11.975 24.030 1.00 28.38 171 ASP A O 1
ATOM 1373 N N . VAL A 1 172 ? -41.750 10.461 23.882 1.00 29.17 172 VAL A N 1
ATOM 1374 C CA . VAL A 1 172 ? -42.409 10.009 22.629 1.00 29.17 172 VAL A CA 1
ATOM 1375 C C . VAL A 1 172 ? -41.818 10.556 21.313 1.00 29.17 172 VAL A C 1
ATOM 1377 O O . VAL A 1 172 ? -42.237 11.592 20.819 1.00 29.17 172 VAL A O 1
ATOM 1380 N N . PHE A 1 173 ? -40.941 9.774 20.670 1.00 26.67 173 PHE A N 1
ATOM 1381 C CA . PHE A 1 173 ? -41.242 9.113 19.385 1.00 26.67 173 PHE A CA 1
ATOM 1382 C C . PHE A 1 173 ? -40.162 8.063 19.083 1.00 26.67 173 PHE A C 1
ATOM 1384 O O . PHE A 1 173 ? -39.033 8.372 18.707 1.00 26.67 173 PHE A O 1
ATOM 1391 N N . GLY A 1 174 ? -40.520 6.793 19.264 1.00 25.70 174 GLY A N 1
ATOM 1392 C CA . GLY A 1 174 ? -39.815 5.699 18.617 1.00 25.70 174 GLY A CA 1
ATOM 1393 C C . GLY A 1 174 ? -40.254 5.60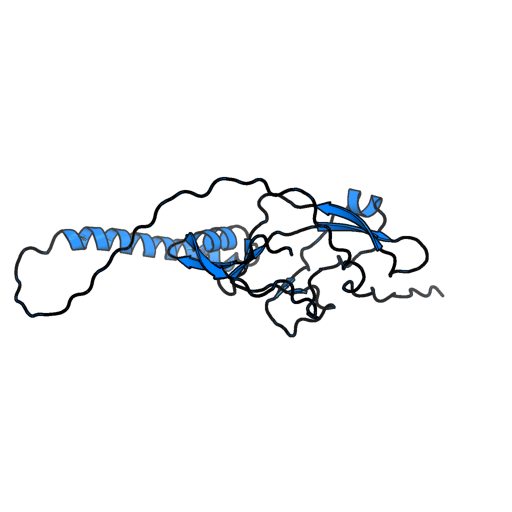1 17.161 1.00 25.70 174 GLY A C 1
ATOM 1394 O O . GLY A 1 174 ? -41.408 5.879 16.849 1.00 25.70 174 GLY A O 1
ATOM 1395 N N . GLN A 1 175 ? -39.356 5.145 16.296 1.00 25.12 175 GLN A N 1
ATOM 1396 C CA . GLN A 1 175 ? -39.712 4.154 15.287 1.00 25.12 175 GLN A CA 1
ATOM 1397 C C . GLN A 1 175 ? -38.450 3.446 14.801 1.00 25.12 175 GLN A C 1
ATOM 1399 O O . GLN A 1 175 ? -37.599 3.991 14.103 1.00 25.12 175 GLN A O 1
ATOM 1404 N N . SER A 1 176 ? -38.348 2.198 15.240 1.00 27.48 176 SER A N 1
ATOM 1405 C CA . SER A 1 176 ? -37.600 1.137 14.597 1.00 27.48 176 SER A CA 1
ATOM 1406 C C . SER A 1 176 ? -38.103 0.959 13.165 1.00 27.48 176 SER A C 1
ATOM 1408 O O . SER A 1 176 ? -39.302 0.835 12.925 1.00 27.48 176 SER A O 1
ATOM 1410 N N . VAL A 1 177 ? -37.179 0.886 12.214 1.00 24.28 177 VAL A N 1
ATOM 1411 C CA . VAL A 1 177 ? -37.464 0.416 10.857 1.00 24.28 177 VAL A CA 1
ATOM 1412 C C . VAL A 1 177 ? -36.490 -0.704 10.523 1.00 24.28 177 VAL A C 1
ATOM 1414 O O . VAL A 1 177 ? -35.311 -0.478 10.266 1.00 24.28 177 VAL A O 1
ATOM 1417 N N . ASN A 1 178 ? -37.012 -1.930 10.573 1.00 26.61 178 ASN A N 1
ATOM 1418 C CA . ASN A 1 178 ? -36.432 -3.098 9.921 1.00 26.61 178 ASN A CA 1
ATOM 1419 C C . ASN A 1 178 ? -36.763 -3.032 8.427 1.00 26.61 178 ASN A C 1
ATOM 1421 O O . ASN A 1 178 ? -37.918 -2.795 8.080 1.00 26.61 178 ASN A O 1
ATOM 1425 N N . PHE A 1 179 ? -35.792 -3.339 7.563 1.00 24.31 179 PHE A N 1
ATOM 1426 C CA . PHE A 1 179 ? -36.050 -3.643 6.154 1.00 24.31 179 PHE A CA 1
ATOM 1427 C C . PHE A 1 179 ? -35.230 -4.851 5.673 1.00 24.31 179 PHE A C 1
ATOM 1429 O O . PHE A 1 179 ? -34.166 -5.133 6.230 1.00 24.31 179 PHE A O 1
ATOM 1436 N N . P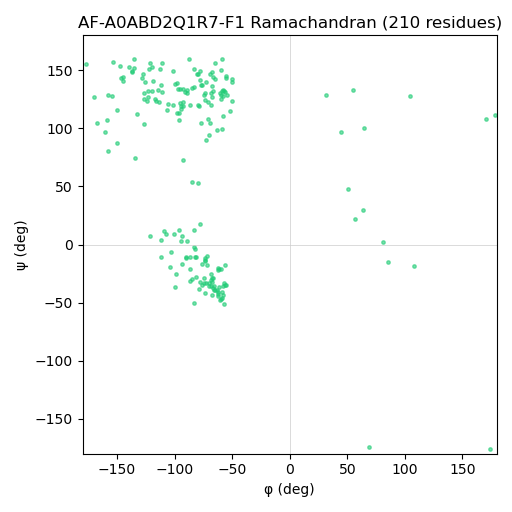RO A 1 180 ? -35.769 -5.613 4.701 1.00 23.69 180 PRO A N 1
ATOM 1437 C CA . PRO A 1 180 ? -35.459 -7.021 4.507 1.00 23.69 180 PRO A CA 1
ATOM 1438 C C . PRO A 1 180 ? -34.176 -7.267 3.711 1.00 23.69 180 PRO A C 1
ATOM 1440 O O . PRO A 1 180 ? -33.791 -6.512 2.821 1.00 23.69 180 PRO A O 1
ATOM 1443 N N . VAL A 1 181 ? -33.562 -8.407 4.018 1.00 27.52 181 VAL A N 1
ATOM 1444 C CA . VAL A 1 181 ? -32.533 -9.066 3.215 1.00 27.52 181 VAL A CA 1
ATOM 1445 C C . VAL A 1 181 ? -33.178 -9.582 1.934 1.00 27.52 181 VAL A C 1
ATOM 1447 O O . VAL A 1 181 ? -34.078 -10.413 2.020 1.00 27.52 181 VAL A O 1
ATOM 1450 N N . SER A 1 182 ? -32.710 -9.117 0.773 1.00 25.11 182 SER A N 1
ATOM 1451 C CA . SER A 1 182 ? -32.564 -9.889 -0.476 1.00 25.11 182 SER A CA 1
ATOM 1452 C C . SER A 1 182 ? -32.023 -8.986 -1.588 1.00 25.11 182 SER A C 1
ATOM 1454 O O . SER A 1 182 ? -32.734 -8.119 -2.083 1.00 25.11 182 SER A O 1
ATOM 1456 N N . ALA A 1 183 ? -30.784 -9.218 -2.019 1.00 24.72 183 ALA A N 1
ATOM 1457 C CA . ALA A 1 183 ? -30.356 -8.898 -3.377 1.00 24.72 183 ALA A CA 1
ATOM 1458 C C . ALA A 1 183 ? -29.262 -9.892 -3.781 1.00 24.72 183 ALA A C 1
ATOM 1460 O O . ALA A 1 183 ? -28.207 -9.993 -3.156 1.00 24.72 183 ALA A O 1
ATOM 1461 N N . SER A 1 184 ? -29.618 -10.674 -4.786 1.00 23.69 184 SER A N 1
ATOM 1462 C CA . SER A 1 184 ? -28.898 -11.745 -5.458 1.00 23.69 184 SER A CA 1
ATOM 1463 C C . SER A 1 184 ? -27.481 -11.375 -5.897 1.00 23.69 184 SER A C 1
ATOM 1465 O O . SER A 1 184 ? -27.243 -10.281 -6.407 1.00 23.69 184 SER A O 1
ATOM 1467 N N . GLN A 1 185 ? -26.569 -12.344 -5.767 1.00 27.89 185 GLN A N 1
ATOM 1468 C CA . GLN A 1 185 ? -25.305 -12.395 -6.497 1.00 27.89 185 GLN A CA 1
ATOM 1469 C C . GLN A 1 185 ? -25.555 -12.198 -7.995 1.00 27.89 185 GLN A C 1
ATOM 1471 O O . GLN A 1 185 ? -26.310 -12.950 -8.607 1.00 27.89 185 GLN A O 1
ATOM 1476 N N . GLN A 1 186 ? -24.901 -11.196 -8.570 1.00 26.45 186 GLN A N 1
ATOM 1477 C CA . GLN A 1 186 ? -24.632 -11.135 -9.997 1.00 26.45 186 GLN A CA 1
ATOM 1478 C C . GLN A 1 186 ? -23.124 -10.997 -10.165 1.00 26.45 186 GLN A C 1
ATOM 1480 O O . GLN A 1 186 ? -22.491 -10.120 -9.569 1.00 26.45 186 GLN A O 1
ATOM 1485 N N . ASP A 1 187 ? -22.576 -11.948 -10.911 1.00 25.34 187 ASP A N 1
ATOM 1486 C CA . ASP A 1 187 ? -21.180 -12.054 -11.299 1.00 25.34 187 ASP A CA 1
ATOM 1487 C C . ASP A 1 187 ? -20.730 -10.780 -12.026 1.00 25.34 187 ASP A C 1
ATOM 1489 O O . ASP A 1 187 ? -21.414 -10.285 -12.921 1.00 25.34 187 ASP A O 1
ATOM 1493 N N . LEU A 1 188 ? -19.585 -10.221 -11.623 1.00 29.59 188 LEU A N 1
ATOM 1494 C CA . LEU A 1 188 ? -18.973 -9.092 -12.320 1.00 29.59 188 LEU A CA 1
ATOM 1495 C C . LEU A 1 188 ? -17.913 -9.614 -13.288 1.00 29.59 188 LEU A C 1
ATOM 1497 O O . LEU A 1 188 ? -16.838 -10.059 -12.880 1.00 29.59 188 LEU A O 1
ATOM 1501 N N . ASP A 1 189 ? -18.273 -9.533 -14.566 1.00 22.95 189 ASP A N 1
ATOM 1502 C CA . ASP A 1 189 ? -17.475 -9.867 -15.736 1.00 22.95 189 ASP A CA 1
ATOM 1503 C C . ASP A 1 189 ? -16.129 -9.136 -15.803 1.00 22.95 189 ASP A C 1
ATOM 1505 O O . ASP A 1 189 ? -15.959 -7.962 -15.457 1.00 22.95 189 ASP A O 1
ATOM 1509 N N . HIS A 1 190 ? -15.157 -9.868 -16.332 1.00 29.55 190 HIS A N 1
ATOM 1510 C CA . HIS A 1 190 ? -13.748 -9.524 -16.419 1.00 29.55 190 HIS A CA 1
ATOM 1511 C C . HIS A 1 190 ? -13.440 -8.660 -17.658 1.00 29.55 190 HIS A C 1
ATOM 1513 O O . HIS A 1 190 ? -12.582 -9.016 -18.459 1.00 29.55 190 HIS A O 1
ATOM 1519 N N . SER A 1 191 ? -14.120 -7.528 -17.870 1.00 27.98 191 SER A N 1
ATOM 1520 C CA . SER A 1 191 ? -13.861 -6.714 -19.073 1.00 27.98 191 SER A CA 1
ATOM 1521 C C . SER A 1 191 ? -14.281 -5.249 -18.960 1.00 27.98 191 SER A C 1
ATOM 1523 O O . SER A 1 191 ? -15.292 -4.832 -19.516 1.00 27.98 191 SER A O 1
ATOM 1525 N N . THR A 1 192 ? -13.454 -4.416 -18.325 1.00 26.73 192 THR A N 1
ATOM 1526 C CA . THR A 1 192 ? -13.370 -2.985 -18.679 1.00 26.73 192 THR A CA 1
ATOM 1527 C C . THR A 1 192 ? -11.954 -2.471 -18.399 1.00 26.73 192 THR A C 1
ATOM 1529 O O . THR A 1 192 ? -11.635 -1.992 -17.311 1.00 26.73 192 THR A O 1
ATOM 1532 N N . TYR A 1 193 ? -11.065 -2.624 -19.383 1.00 34.19 193 TYR A N 1
ATOM 1533 C CA . TYR A 1 193 ? -9.729 -2.023 -19.380 1.00 34.19 193 TYR A CA 1
ATOM 1534 C C . TYR A 1 193 ? -9.815 -0.577 -19.882 1.00 34.19 193 TYR A C 1
ATOM 1536 O O . TYR A 1 193 ? -10.483 -0.298 -20.872 1.00 34.19 193 TYR A O 1
ATOM 1544 N N . SER A 1 194 ? -9.125 0.342 -19.204 1.00 32.38 194 SER A N 1
ATOM 1545 C CA . SER A 1 194 ? -9.052 1.758 -19.573 1.00 32.38 194 SER A CA 1
ATOM 1546 C C . SER A 1 194 ? -7.613 2.134 -19.975 1.00 32.38 194 SER A C 1
ATOM 1548 O O . SER A 1 194 ? -6.687 1.772 -19.242 1.00 32.38 194 SER A O 1
ATOM 1550 N N . PRO A 1 195 ? -7.388 2.847 -21.099 1.00 29.48 195 PRO A N 1
ATOM 1551 C CA . PRO A 1 195 ? -6.063 3.045 -21.704 1.00 29.48 195 PRO A CA 1
ATOM 1552 C C . PRO A 1 195 ? -5.218 4.187 -21.096 1.00 29.48 195 PRO A C 1
ATOM 1554 O O . PRO A 1 195 ? -4.184 4.551 -21.648 1.00 29.48 195 PRO A O 1
ATOM 1557 N N . TYR A 1 196 ? -5.582 4.758 -19.943 1.00 33.78 196 TYR A N 1
ATOM 1558 C CA . TYR A 1 196 ? -4.923 5.962 -19.391 1.00 33.78 196 TYR A CA 1
ATOM 1559 C C . TYR A 1 196 ? -3.564 5.738 -18.696 1.00 33.78 196 TYR A C 1
ATOM 1561 O O . TYR A 1 196 ? -3.101 6.599 -17.947 1.00 33.78 196 TYR A O 1
ATOM 1569 N N . PHE A 1 197 ? -2.897 4.604 -18.920 1.00 39.25 197 PHE A N 1
ATOM 1570 C CA . PHE A 1 197 ? -1.671 4.246 -18.196 1.00 39.25 197 PHE A CA 1
ATOM 1571 C C . PHE A 1 197 ? -0.459 5.137 -18.537 1.00 39.25 197 PHE A C 1
ATOM 1573 O O . PHE A 1 197 ? 0.434 5.297 -17.709 1.00 39.25 197 PHE A O 1
ATOM 1580 N N . CYS A 1 198 ? -0.438 5.742 -19.729 1.00 36.38 198 CYS A N 1
ATOM 1581 C CA . CYS A 1 198 ? 0.763 6.374 -20.281 1.00 36.38 198 CYS A CA 1
ATOM 1582 C C . CYS A 1 198 ? 1.054 7.794 -19.750 1.00 36.38 198 CYS A C 1
ATOM 1584 O O . CYS A 1 198 ? 2.212 8.189 -19.669 1.00 36.38 198 CYS A O 1
ATOM 1586 N N . ASN A 1 199 ? 0.038 8.562 -19.341 1.00 37.31 199 ASN A N 1
ATOM 1587 C CA . ASN A 1 199 ? 0.210 9.999 -19.051 1.00 37.31 199 ASN A CA 1
ATOM 1588 C C . ASN A 1 199 ? 0.488 10.326 -17.571 1.00 37.31 199 ASN A C 1
ATOM 1590 O O . ASN A 1 199 ? 0.550 11.499 -17.211 1.00 37.31 199 ASN A O 1
ATOM 1594 N N . GLN A 1 200 ? 0.606 9.320 -16.696 1.00 41.25 200 GLN A N 1
ATOM 1595 C CA . GLN A 1 200 ? 0.721 9.525 -15.240 1.00 41.25 200 GLN A CA 1
ATOM 1596 C C . GLN A 1 200 ? 1.996 8.949 -14.611 1.00 41.25 200 GLN A C 1
ATOM 1598 O O . GLN A 1 200 ? 2.120 8.942 -13.386 1.00 41.25 200 GLN A O 1
ATOM 1603 N N . ILE A 1 201 ? 2.941 8.462 -15.417 1.00 47.31 201 ILE A N 1
ATOM 1604 C CA . ILE A 1 201 ? 4.208 7.922 -14.916 1.00 47.31 201 ILE A CA 1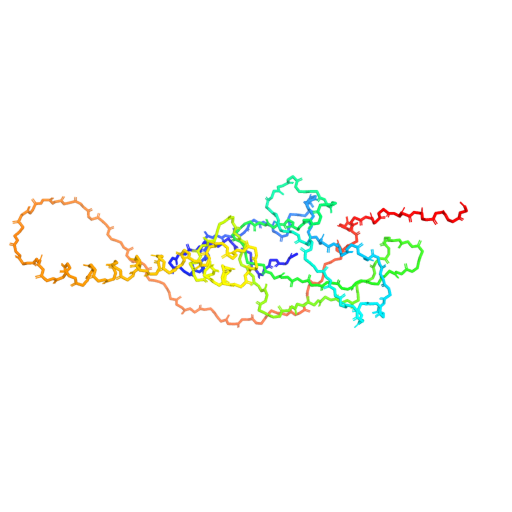
ATOM 1605 C C . ILE A 1 201 ? 5.249 9.052 -14.950 1.00 47.31 201 ILE A C 1
ATOM 1607 O O . ILE A 1 201 ? 5.516 9.582 -16.029 1.00 47.31 201 ILE A O 1
ATOM 1611 N N . PRO A 1 202 ? 5.834 9.452 -13.804 1.00 41.66 202 PRO A N 1
ATOM 1612 C CA . PRO A 1 202 ? 6.934 1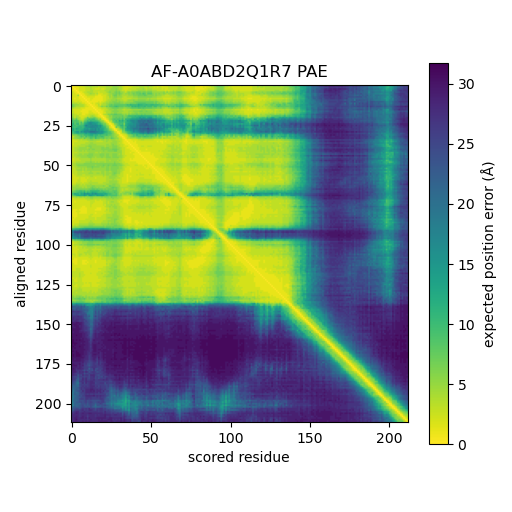0.408 -13.798 1.00 41.66 202 PRO A CA 1
ATOM 1613 C C . PRO A 1 202 ? 8.097 9.838 -14.615 1.00 41.66 202 PRO A C 1
ATOM 1615 O O . PRO A 1 202 ? 8.523 8.707 -14.379 1.00 41.66 202 PRO A O 1
ATOM 1618 N N . THR A 1 203 ? 8.619 10.606 -15.570 1.00 38.59 203 THR A N 1
ATOM 1619 C CA . THR A 1 203 ? 9.840 10.239 -16.294 1.00 38.59 203 THR A CA 1
ATOM 1620 C C . THR A 1 203 ? 10.992 10.103 -15.293 1.00 38.59 203 THR A C 1
ATOM 1622 O O . THR A 1 203 ? 11.254 11.067 -14.564 1.00 38.59 203 THR A O 1
ATOM 1625 N N . PRO A 1 204 ? 11.706 8.964 -15.232 1.00 36.91 204 PRO A N 1
ATOM 1626 C CA . PRO A 1 204 ? 12.906 8.863 -14.415 1.00 36.91 204 PRO A CA 1
ATOM 1627 C C . PRO A 1 204 ? 13.924 9.913 -14.870 1.00 36.91 204 PRO A C 1
ATOM 1629 O O . PRO A 1 204 ? 14.198 10.043 -16.063 1.00 36.91 204 PRO A O 1
ATOM 1632 N N . SER A 1 205 ? 14.495 10.664 -13.925 1.00 37.38 205 SER A N 1
ATOM 1633 C CA . SER A 1 205 ? 15.678 11.486 -14.187 1.00 37.38 205 SER A CA 1
ATOM 1634 C C . SER A 1 205 ? 16.790 10.562 -14.684 1.00 37.38 205 SER A C 1
ATOM 1636 O O . SER A 1 205 ? 17.307 9.735 -13.930 1.00 37.38 205 SER A O 1
ATOM 1638 N N . ALA A 1 206 ? 17.139 10.681 -15.965 1.00 35.66 206 ALA A N 1
ATOM 1639 C CA . ALA A 1 206 ? 18.306 10.025 -16.523 1.00 35.66 206 ALA A CA 1
ATOM 1640 C C . ALA A 1 206 ? 19.547 10.592 -15.821 1.00 35.66 206 ALA A C 1
ATOM 1642 O O . ALA A 1 206 ? 20.027 11.673 -16.158 1.00 35.66 206 ALA A O 1
ATOM 1643 N N . ARG A 1 207 ? 20.072 9.877 -14.821 1.00 34.12 207 ARG A N 1
ATOM 1644 C CA . ARG A 1 207 ? 21.452 10.089 -14.386 1.00 34.12 207 ARG A CA 1
ATOM 1645 C C . ARG A 1 207 ? 22.348 9.565 -15.497 1.00 34.12 207 ARG A C 1
ATOM 1647 O O . ARG A 1 207 ? 22.646 8.376 -15.562 1.00 34.12 207 ARG A O 1
ATOM 1654 N N . THR A 1 208 ? 22.758 10.463 -16.382 1.00 35.59 208 THR A N 1
ATOM 1655 C CA . THR A 1 208 ? 23.918 10.262 -17.243 1.00 35.59 208 THR A CA 1
ATOM 1656 C C . THR A 1 208 ? 25.131 10.037 -16.349 1.00 35.59 208 THR A C 1
ATOM 1658 O O . THR A 1 208 ? 25.711 10.984 -15.825 1.00 35.59 208 THR A O 1
ATOM 1661 N N . HIS A 1 209 ? 25.517 8.778 -16.158 1.00 34.66 209 HIS A N 1
ATOM 1662 C CA . HIS A 1 209 ? 26.904 8.461 -15.854 1.00 34.66 209 HIS A CA 1
ATOM 1663 C C . HIS A 1 209 ? 27.690 8.667 -17.150 1.00 34.66 209 HIS A C 1
ATOM 1665 O O . HIS A 1 209 ? 27.797 7.764 -17.976 1.00 34.66 209 HIS A O 1
ATOM 1671 N N . SER A 1 210 ? 28.181 9.889 -17.358 1.00 31.73 210 SER A N 1
ATOM 1672 C CA . SER A 1 210 ? 29.255 10.138 -18.311 1.00 31.73 210 SER A CA 1
ATOM 1673 C C . SER A 1 210 ? 30.521 9.504 -17.742 1.00 31.73 210 SER A C 1
ATOM 1675 O O . SER A 1 210 ? 31.094 10.008 -16.778 1.00 31.73 210 SER A O 1
ATOM 1677 N N . LEU A 1 211 ? 30.916 8.365 -18.304 1.00 37.06 211 LEU A N 1
ATOM 1678 C CA . LEU A 1 211 ? 32.284 7.878 -18.207 1.00 37.06 211 LEU A CA 1
ATOM 1679 C C . LEU A 1 211 ? 33.125 8.699 -19.184 1.00 37.06 211 LEU A C 1
ATOM 1681 O O . LEU A 1 211 ? 33.002 8.485 -20.385 1.00 37.06 211 LEU A O 1
ATOM 1685 N N . PHE A 1 212 ? 33.909 9.635 -18.654 1.00 47.19 212 PHE A N 1
ATOM 1686 C CA . PHE A 1 212 ? 35.289 9.946 -19.040 1.00 47.19 212 PHE A CA 1
ATOM 1687 C C . PHE A 1 212 ? 35.971 10.605 -17.841 1.00 47.19 212 PHE A C 1
ATOM 1689 O O . PHE A 1 212 ? 35.322 11.470 -17.208 1.00 47.19 212 PHE A O 1
#

Nearest PDB structures (foldseek):
  5flv-assembly2_E  TM=9.118E-01  e=2.663E-08  Mus musculus
  1h6f-assembly1_A  TM=8.457E-01  e=1.170E-08  Homo sapiens
  2x6u-assembly1_A  TM=8.721E-01  e=2.767E-07  Homo sapiens

InterPro domains:
  IPR001699 T-box transcription factor [PTHR11267] (7-185)
  IPR008967 p53-like transcription factor, DNA-binding domain superfamily [SSF49417] (1-138)
  IPR036960 T-box superfamily [G3DSA:2.60.40.820] (1-139)
  IPR046360 T-box transcription factor, DNA-binding domain [PF00907] (5-138)
  IPR046360 T-box transcription factor, DNA-binding domain [PR00937] (36-49)
  IPR046360 T-box transcription factor, DNA-binding domain [PR00937] (53-62)
  IPR046360 T-box transcription factor, DNA-binding domain [PR00937] (74-88)
  IPR046360 T-box transcription factor, DNA-binding domain [PR00937] (109-122)
  IPR046360 T-box transcription factor, DNA-binding domain [PR00937] (130-138)
  IPR046360 T-box transcription factor, DNA-binding domain [PS50252] (1-138)
  IPR046360 T-box transcription factor, DNA-binding domain [SM00425] (1-142)

Foldseek 3Di:
DDFPAQFFWDDDPQDIDGPGGHDDPPPPPQQAAADQDQQPPPDDPVCCVVPNGDLVQAAEDCDSPHHLVRSYHHDHARTKDFDKDWDWDDDPDDPLDTHTPDIDGDPPRIDGHHPDDDHVVVVVVCCVPPPVNVVCPVVVVVVVVVVVVVVVVVVVVVPDDDDDDDDDDDDDDDDDDDDDDDDDDDDDDDDDDDDPPRPNHPDPDPPPPDDD

Solvent-accessible surface area (backbone atoms only — not comparable to full-atom values): 14210 Å² total; per-residue (Å²): 96,41,76,75,56,72,37,27,45,43,74,56,96,75,40,82,40,82,71,47,70,42,74,79,79,75,55,94,83,63,83,54,19,52,56,68,77,60,85,73,62,86,72,60,70,67,57,44,76,72,72,52,85,83,62,86,74,60,40,78,38,71,58,85,81,49,49,65,88,68,38,30,25,53,46,68,67,32,30,44,34,32,61,63,50,71,47,63,45,79,45,89,95,43,96,75,42,62,44,79,75,46,78,48,69,62,88,89,57,59,45,70,37,62,94,63,92,80,40,69,67,60,51,52,54,46,31,73,70,38,78,93,33,50,86,54,49,77,53,48,64,60,53,53,54,51,58,52,50,58,58,49,52,64,60,58,64,74,76,72,85,81,89,83,86,85,90,86,84,90,82,92,81,88,81,91,80,89,80,82,90,84,81,79,93,72,88,83,79,97,78,84,89,76,88,73,73,69,86,64,62,78,79,77,82,78,78,77,79,74,88,125

Radius of gyration: 25.6 Å; Cα contacts (8 Å, |Δi|>4): 200; chains: 1; bounding box: 78×32×73 Å

Sequence (212 aa):
MVIMRPHLYKNHLGNWVVAGTADEYPPSNSIHPRVYCQEESPKLGSYWMESGVNLTRAKITNSKEARPDQNMIYVYSMHYYMPRINIARLVEGNAANLELCGSYIIPGTQFYTVTAYQNPDVIKVKIKNNPFAKGFRNRQSDLQLLDEQTSISSHISNMHHSHNSPKSDSDVFGQSVNFPVSASQQDLDHSTYSPYFCNQIPTPSARTHSLF